Protein AF-0000000075709283 (afdb_homodimer)

Sequence (364 aa):
MAADKRIKASITASMYDMCRTMQKGINDSVTNEQKQKALHDLSLQRWKDAENKTPAYAPPGLPDKVTEDTDSVTAMFAGYYKTNRGFHVNSLNSNGSWTVTNAISFMNFDILTFIKDIAPRPILLIAGDHAHSKYFSDDIYKNASEPKELLIIEDANHVDLYDNLKKIPFEKITKFLNENLKMAADKRIKASITASMYDMCRTMQKGINDSVTNEQKQKALHDLSLQRWKDAENKTPAYAPPGLPDKVTEDTDSVTAMFAGYYKTNRGFHVNSLNSNGSWTVTNAISFMNFDILTFIKDIAPRPILLIAGDHAHSKYFSDDIYKNASEPKELLIIEDANHVDLYDNLKKIPFEKITKFLNENLK

Foldseek 3Di:
DLVDPVDQEAEDALDDLLLQCLQQNQVSPRDNVRSVVLLVVLVVQVVVCVVVVHFAFDPQPADLDDDPPDDPVNVVLCVQDCDPNNDDCPDCNHPRTDGSNVSVVSPVDDPCPCQQSCPPREYEYEYEPAESSVVVVVVSQVPYDDDYYYHYFYPDYSCCCVDVPVGPPVVVVVVVCVVGVD/DLVDPVDQEAEDALDDLLLQCLQQNQVSPADNVRSVVLLVVLVVQVVVCVVVVHFAFDPQPADLDDDPPDDPVNVVLCVQQCDPNNDDCPDCNHPRTDGSNVSVVSPVDDPCPCQQSCPPREYEYEYEPAESSVVVVVVSQVPYDDDYYYHYFYPDYSCCCVDVPVGPPVVVVVVVCVVRVD

Radius of gyration: 24.85 Å; Cα contacts (8 Å, |Δi|>4): 565; chains: 2; bounding box: 56×70×50 Å

InterPro domains:
  IPR029058 Alpha/Beta hydrolase fold [SSF53474] (5-182)
  IPR051411 Polyketide transferase af380-like [PTHR47751] (3-181)

Secondary structure (DSSP, 8-state):
--S-TT---EEEES---HHHHHHH-GGG-S-HHHHHHHHHHHHHHHHHHHHHTS--BPPPSS-SS--TTS-HHHHHHHHHHTSTTT--TT-HHHH---BTTHHHHHHT--TTTTGGGGTTS-EEEEEETT-TTHHHHHHHHHHSPSSEEEEEETT--STHHHH-TTTS-HHHHHHHHHHH--/--S-TT---EEEES---HHHHHHH-GGG-S-HHHHHHHHHHHHHHHHHHHHHTS--BPPPSS-SS--TTS-HHHHHHHHHHTSTTT--TT-HHHH---BTTHHHHHHT--TTTTGGGGTTS-EEEEEETT-TTHHHHHHHHHHSPSSEEEEEETT--STHHHH-TTTS-HHHHHHHHHHH--

Solvent-accessible surface area (backbone atoms only — not comparable to full-atom values): 20298 Å² total; per-residue (Å²): 105,55,55,42,55,81,59,52,59,48,76,42,70,52,51,76,56,60,28,53,36,63,46,21,32,75,90,59,69,46,48,71,68,55,39,52,52,49,34,40,53,39,37,55,46,51,54,54,18,59,76,66,74,44,80,54,65,38,71,5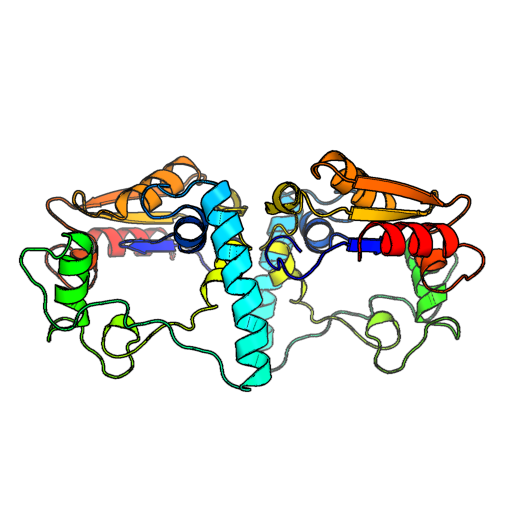9,84,47,63,94,67,82,56,93,84,46,53,70,68,60,40,51,49,30,60,32,24,65,30,91,76,52,49,39,81,85,33,44,68,42,59,35,48,56,48,60,57,58,53,53,65,34,52,66,48,67,88,63,76,53,44,48,54,36,35,78,37,38,39,38,37,34,31,20,71,62,17,90,49,33,62,48,50,51,50,47,62,72,63,36,39,65,46,66,47,78,47,73,36,78,94,21,38,49,67,41,63,73,70,41,74,88,64,43,60,59,67,60,54,49,51,52,47,62,70,50,68,113,106,54,57,43,54,81,61,51,61,46,77,42,71,52,51,76,55,60,28,53,34,64,46,20,31,76,92,58,68,44,49,70,69,54,38,53,52,49,34,41,54,40,38,54,47,51,53,53,20,59,76,66,74,45,80,53,64,38,71,59,83,46,64,95,66,81,53,92,82,49,52,70,67,60,39,52,50,29,60,32,24,65,30,92,77,53,50,39,82,85,33,46,70,41,60,34,48,54,48,60,57,56,52,52,65,34,52,66,48,65,87,64,77,50,46,50,54,36,34,78,36,38,38,40,35,34,30,19,68,63,15,88,49,33,62,48,50,52,50,47,62,71,62,36,40,66,46,67,47,79,46,73,37,80,92,21,38,49,66,41,63,73,72,40,74,88,64,42,62,59,66,59,52,50,51,52,48,62,71,50,68,113

pLDDT: mean 94.6, std 3.95, range [71.0, 98.88]

Organism: Trichomonas vaginalis (strain ATCC PRA-98 / G3) (NCBI:txid412133)

Structure (mmCIF, N/CA/C/O backbone):
data_AF-0000000075709283-model_v1
#
loop_
_entity.id
_entity.type
_entity.pdbx_description
1 polymer 'OpdE downstream ORF 2, putative'
#
loop_
_atom_site.group_PDB
_atom_site.id
_atom_site.type_symbol
_atom_site.label_atom_id
_atom_site.label_alt_id
_atom_site.label_comp_id
_atom_site.label_asym_id
_atom_site.label_entity_id
_atom_site.label_seq_id
_atom_site.pdbx_PDB_ins_code
_atom_site.Cartn_x
_atom_site.Cartn_y
_atom_site.Cartn_z
_atom_site.occupancy
_atom_site.B_iso_or_equiv
_atom_site.auth_seq_id
_atom_site.auth_comp_id
_atom_site.auth_asym_id
_atom_site.auth_atom_id
_atom_site.pdbx_PDB_model_num
ATOM 1 N N . MET A 1 1 ? -10.383 3.812 4.617 1 71 1 MET A N 1
ATOM 2 C CA . MET A 1 1 ? -11.781 4.172 4.391 1 71 1 MET A CA 1
ATOM 3 C C . MET A 1 1 ? -12.352 3.41 3.201 1 71 1 MET A C 1
ATOM 5 O O . MET A 1 1 ? -13.398 2.768 3.316 1 71 1 MET A O 1
ATOM 9 N N . ALA A 1 2 ? -11.578 3.24 2.248 1 79.31 2 ALA A N 1
ATOM 10 C CA . ALA A 1 2 ? -12.125 2.613 1.049 1 79.31 2 ALA A CA 1
ATOM 11 C C . ALA A 1 2 ? -12.406 1.132 1.284 1 79.31 2 ALA A C 1
ATOM 13 O O . ALA A 1 2 ? -13.445 0.616 0.861 1 79.31 2 ALA A O 1
ATOM 14 N N . ALA A 1 3 ? -11.586 0.589 2.121 1 83.81 3 ALA A N 1
ATOM 15 C CA . ALA A 1 3 ? -11.672 -0.861 2.266 1 83.81 3 ALA A CA 1
ATOM 16 C C . ALA A 1 3 ? -12.586 -1.245 3.426 1 83.81 3 ALA A C 1
ATOM 18 O O . ALA A 1 3 ? -13.164 -2.334 3.434 1 83.81 3 ALA A O 1
ATOM 19 N N . ASP A 1 4 ? -12.703 -0.358 4.402 1 90.31 4 ASP A N 1
ATOM 20 C CA . ASP A 1 4 ? -13.5 -0.682 5.578 1 90.31 4 ASP A CA 1
ATOM 21 C C . ASP A 1 4 ? -14.906 -0.099 5.461 1 90.31 4 ASP A C 1
ATOM 23 O O . ASP A 1 4 ? -15.125 1.081 5.746 1 90.31 4 ASP A O 1
ATOM 27 N N . LYS A 1 5 ? -15.828 -0.994 5.293 1 90.81 5 LYS A N 1
ATOM 28 C CA . LYS A 1 5 ? -17.188 -0.56 4.961 1 90.81 5 LYS A CA 1
ATOM 29 C C . LYS A 1 5 ? -18 -0.298 6.223 1 90.81 5 LYS A C 1
ATOM 31 O O . LYS A 1 5 ? -19.141 0.164 6.148 1 90.81 5 LYS A O 1
ATOM 36 N N . ARG A 1 6 ? -17.531 -0.453 7.383 1 92.19 6 ARG A N 1
ATOM 37 C CA . ARG A 1 6 ? -18.203 -0.126 8.641 1 92.19 6 ARG A CA 1
ATOM 38 C C . ARG A 1 6 ? -18.203 1.379 8.883 1 92.19 6 ARG A C 1
ATOM 40 O O . ARG A 1 6 ? -19.016 1.888 9.656 1 92.19 6 ARG A O 1
ATOM 47 N N . ILE A 1 7 ? -17.156 2.074 8.258 1 93.31 7 ILE A N 1
ATOM 48 C CA . ILE A 1 7 ? -17.094 3.527 8.359 1 93.31 7 ILE A CA 1
ATOM 49 C C . ILE A 1 7 ? -18.188 4.156 7.496 1 93.31 7 ILE A C 1
ATOM 51 O O . ILE A 1 7 ? -18.219 3.951 6.277 1 93.31 7 ILE A O 1
ATOM 55 N N . LYS A 1 8 ? -19 4.953 8.125 1 94.06 8 LYS A N 1
ATOM 56 C CA . LYS A 1 8 ? -20.156 5.484 7.43 1 94.06 8 LYS A CA 1
ATOM 57 C C . LYS A 1 8 ? -19.891 6.895 6.91 1 94.06 8 LYS A C 1
ATOM 59 O O . LYS A 1 8 ? -20.562 7.359 5.988 1 94.06 8 LYS A O 1
ATOM 64 N N . ALA A 1 9 ? -18.984 7.551 7.473 1 96.31 9 ALA A N 1
ATOM 65 C CA . ALA A 1 9 ? -18.594 8.914 7.133 1 96.31 9 ALA A CA 1
ATOM 66 C C . ALA A 1 9 ? -17.172 9.211 7.574 1 96.31 9 ALA A C 1
ATOM 68 O O . ALA A 1 9 ? -16.641 8.562 8.477 1 96.31 9 ALA A O 1
ATOM 69 N N . SER A 1 10 ? -16.547 10.156 6.836 1 96.06 10 SER A N 1
ATOM 70 C CA . SER A 1 10 ? -15.172 10.516 7.18 1 96.06 10 SER A CA 1
ATOM 71 C C . SER A 1 10 ? -14.992 12.031 7.227 1 96.06 10 SER A C 1
ATOM 73 O O . SER A 1 10 ? -15.5 12.75 6.363 1 96.06 10 SER A O 1
ATOM 75 N N . ILE A 1 11 ? -14.312 12.469 8.289 1 97.44 11 ILE A N 1
ATOM 76 C CA . ILE A 1 11 ? -13.93 13.867 8.43 1 97.44 11 ILE A CA 1
ATOM 77 C C . ILE A 1 11 ? -12.406 13.969 8.57 1 97.44 11 ILE A C 1
ATOM 79 O O . ILE A 1 11 ? -11.789 13.203 9.312 1 97.44 11 ILE A O 1
ATOM 83 N N . THR A 1 12 ? -11.844 14.844 7.805 1 96.69 12 THR A N 1
ATOM 84 C CA . THR A 1 12 ? -10.43 15.156 7.98 1 96.69 12 THR A CA 1
ATOM 85 C C . THR A 1 12 ? -10.234 16.656 8.227 1 96.69 12 THR A C 1
ATOM 87 O O . THR A 1 12 ? -10.867 17.484 7.566 1 96.69 12 THR A O 1
ATOM 90 N N . ALA A 1 13 ? -9.461 16.953 9.203 1 97.12 13 ALA A N 1
ATOM 91 C CA . ALA A 1 13 ? -9.008 18.328 9.461 1 97.12 13 ALA A CA 1
ATOM 92 C C . ALA A 1 13 ? -7.492 18.438 9.32 1 97.12 13 ALA A C 1
ATOM 94 O O . ALA A 1 13 ? -6.746 17.672 9.945 1 97.12 13 ALA A O 1
ATOM 95 N N . SER A 1 14 ? -7.008 19.406 8.461 1 96.5 14 SER A N 1
ATOM 96 C CA . SER A 1 14 ? -5.586 19.656 8.25 1 96.5 14 SER A CA 1
ATOM 97 C C . SER A 1 14 ? -4.871 18.375 7.805 1 96.5 14 SER A C 1
ATOM 99 O O . SER A 1 14 ? -3.854 18 8.383 1 96.5 14 SER A O 1
ATOM 101 N N . MET A 1 15 ? -5.242 17.844 6.719 1 95.12 15 MET A N 1
ATOM 102 C CA . MET A 1 15 ? -4.734 16.547 6.289 1 95.12 15 MET A CA 1
ATOM 103 C C . MET A 1 15 ? -3.375 16.688 5.613 1 95.12 15 MET A C 1
ATOM 105 O O . MET A 1 15 ? -3.098 17.703 4.98 1 95.12 15 MET A O 1
ATOM 109 N N . TYR A 1 16 ? -2.549 15.711 5.816 1 94.62 16 TYR A N 1
ATOM 110 C CA . TYR A 1 16 ? -1.321 15.484 5.062 1 94.62 16 TYR A CA 1
ATOM 111 C C . TYR A 1 16 ? -1.388 14.172 4.293 1 94.62 16 TYR A C 1
ATOM 113 O O . TYR A 1 16 ? -1.813 13.148 4.836 1 94.62 16 TYR A O 1
ATOM 121 N N . ASP A 1 17 ? -1.108 14.234 3.053 1 95.31 17 ASP A N 1
ATOM 122 C CA . ASP A 1 17 ? -0.729 13.023 2.334 1 95.31 17 ASP A CA 1
ATOM 123 C C . ASP A 1 17 ? 0.763 12.742 2.488 1 95.31 17 ASP A C 1
ATOM 125 O O . ASP A 1 17 ? 1.579 13.227 1.703 1 95.31 17 ASP A O 1
ATOM 129 N N . MET A 1 18 ? 1.059 11.938 3.432 1 94.5 18 MET A N 1
ATOM 130 C CA . MET A 1 18 ? 2.455 11.703 3.787 1 94.5 18 MET A CA 1
ATOM 131 C C . MET A 1 18 ? 3.18 10.945 2.678 1 94.5 18 MET A C 1
ATOM 133 O O . MET A 1 18 ? 4.375 11.156 2.461 1 94.5 18 MET A O 1
ATOM 137 N N . CYS A 1 19 ? 2.467 10.055 2.018 1 94.12 19 CYS A N 1
ATOM 138 C CA . CYS A 1 19 ? 3.092 9.367 0.89 1 94.12 19 CYS A CA 1
ATOM 139 C C . CYS A 1 19 ? 3.533 10.367 -0.174 1 94.12 19 CYS A C 1
ATOM 141 O O . CYS A 1 19 ? 4.684 10.344 -0.614 1 94.12 19 CYS A O 1
ATOM 143 N N . ARG A 1 20 ? 2.674 11.266 -0.536 1 94.75 20 ARG A N 1
ATOM 144 C CA . ARG A 1 20 ? 2.994 12.281 -1.532 1 94.75 20 ARG A CA 1
ATOM 145 C C . ARG A 1 20 ? 4.129 13.188 -1.051 1 94.75 20 ARG A C 1
ATOM 147 O O . ARG A 1 20 ? 5.066 13.461 -1.799 1 94.75 20 ARG A O 1
ATOM 154 N N . THR A 1 21 ? 4.016 13.594 0.18 1 94.94 21 THR A N 1
ATOM 155 C CA . THR A 1 21 ? 5.035 14.484 0.727 1 94.94 21 THR A CA 1
ATOM 156 C C . THR A 1 21 ? 6.41 13.82 0.696 1 94.94 21 THR A C 1
ATOM 158 O O . THR A 1 21 ? 7.402 14.453 0.331 1 94.94 21 THR A O 1
ATOM 161 N N . MET A 1 22 ? 6.453 12.617 1.064 1 94.25 22 MET A N 1
ATOM 162 C CA . MET A 1 22 ? 7.734 11.914 1.116 1 94.25 22 MET A CA 1
ATOM 163 C C . MET A 1 22 ? 8.25 11.625 -0.289 1 94.25 22 MET A C 1
ATOM 165 O O . MET A 1 22 ? 9.461 11.617 -0.518 1 94.25 22 MET A O 1
ATOM 169 N N . GLN A 1 23 ? 7.379 11.422 -1.188 1 93.12 23 GLN A N 1
ATOM 170 C CA . GLN A 1 23 ? 7.762 11.094 -2.557 1 93.12 23 GLN A CA 1
ATOM 171 C C . GLN A 1 23 ? 8.172 12.344 -3.33 1 93.12 23 GLN A C 1
ATOM 173 O O . GLN A 1 23 ? 9.141 12.312 -4.094 1 93.12 23 GLN A O 1
ATOM 178 N N . LYS A 1 24 ? 7.402 13.477 -3.1 1 94.88 24 LYS A N 1
ATOM 179 C CA . LYS A 1 24 ? 7.512 14.602 -4.023 1 94.88 24 LYS A CA 1
ATOM 180 C C . LYS A 1 24 ? 7.879 15.883 -3.287 1 94.88 24 LYS A C 1
ATOM 182 O O . LYS A 1 24 ? 8.055 16.938 -3.908 1 94.88 24 LYS A O 1
ATOM 187 N N . GLY A 1 25 ? 7.941 15.805 -1.991 1 93.75 25 GLY A N 1
ATOM 188 C CA . GLY A 1 25 ? 8.172 17.016 -1.218 1 93.75 25 GLY A CA 1
ATOM 189 C C . GLY A 1 25 ? 6.945 17.891 -1.108 1 93.75 25 GLY A C 1
ATOM 190 O O . GLY A 1 25 ? 5.953 17.672 -1.809 1 93.75 25 GLY A O 1
ATOM 191 N N . ILE A 1 26 ? 7.051 18.859 -0.199 1 93.31 26 ILE A N 1
ATOM 192 C CA . ILE A 1 26 ? 5.98 19.844 -0.046 1 93.31 26 ILE A CA 1
ATOM 193 C C . ILE A 1 26 ? 5.789 20.609 -1.354 1 93.31 26 ILE A C 1
ATOM 195 O O . ILE A 1 26 ? 6.766 21 -2.004 1 93.31 26 ILE A O 1
ATOM 199 N N . ASN A 1 27 ? 4.539 20.719 -1.808 1 94.31 27 ASN A N 1
ATOM 200 C CA . ASN A 1 27 ? 4.16 21.359 -3.061 1 94.31 27 ASN A CA 1
ATOM 201 C C . ASN A 1 27 ? 4.852 20.719 -4.258 1 94.31 27 ASN A C 1
ATOM 203 O O . ASN A 1 27 ? 5.191 21.391 -5.227 1 94.31 27 ASN A O 1
ATOM 207 N N . ASP A 1 28 ? 5.238 19.484 -4.086 1 95.69 28 ASP A N 1
ATOM 208 C CA . ASP A 1 28 ? 5.812 18.688 -5.156 1 95.69 28 ASP A CA 1
ATOM 209 C C . ASP A 1 28 ? 7.117 19.297 -5.664 1 95.69 28 ASP A C 1
ATOM 211 O O . ASP A 1 28 ? 7.324 19.406 -6.875 1 95.69 28 ASP A O 1
ATOM 215 N N . SER A 1 29 ? 7.895 19.719 -4.738 1 95.38 29 SER A N 1
ATOM 216 C CA . SER A 1 29 ? 9.102 20.484 -5.023 1 95.38 29 SER A CA 1
ATOM 217 C C . SER A 1 29 ? 10.266 19.562 -5.387 1 95.38 29 SER A C 1
ATOM 219 O O . SER A 1 29 ? 11.32 20.031 -5.824 1 95.38 29 SER A O 1
ATOM 221 N N . VAL A 1 30 ? 10.188 18.266 -5.234 1 95.19 30 VAL A N 1
ATOM 222 C CA . VAL A 1 30 ? 11.266 17.312 -5.426 1 95.19 30 VAL A CA 1
ATOM 223 C C . VAL A 1 30 ? 11.109 16.625 -6.785 1 95.19 30 VAL A C 1
ATOM 225 O O . VAL A 1 30 ? 10.023 16.172 -7.133 1 95.19 30 VAL A O 1
ATOM 228 N N . THR A 1 31 ? 12.18 16.594 -7.562 1 94.44 31 THR A N 1
ATOM 229 C CA . THR A 1 31 ? 12.156 15.922 -8.859 1 94.44 31 THR A CA 1
ATOM 230 C C . THR A 1 31 ? 12.273 14.414 -8.688 1 94.44 31 THR A C 1
ATOM 232 O O . THR A 1 31 ? 12.633 13.93 -7.609 1 94.44 31 THR A O 1
ATOM 235 N N . ASN A 1 32 ? 11.906 13.727 -9.758 1 90.88 32 ASN A N 1
ATOM 236 C CA . ASN A 1 32 ? 12.039 12.281 -9.703 1 90.88 32 ASN A CA 1
ATOM 237 C C . ASN A 1 32 ? 13.5 11.859 -9.508 1 90.88 32 ASN A C 1
ATOM 239 O O . ASN A 1 32 ? 13.781 10.875 -8.82 1 90.88 32 ASN A O 1
ATOM 243 N N . GLU A 1 33 ? 14.406 12.602 -10.125 1 93.12 33 GLU A N 1
ATOM 244 C CA . GLU A 1 33 ? 15.828 12.312 -9.953 1 93.12 33 GLU A CA 1
ATOM 245 C C . GLU A 1 33 ? 16.234 12.445 -8.484 1 93.12 33 GLU A C 1
ATOM 247 O O . GLU A 1 33 ? 16.953 11.594 -7.957 1 93.12 33 GLU A O 1
ATOM 252 N N . GLN A 1 34 ? 15.789 13.469 -7.867 1 95.62 34 GLN A N 1
ATOM 253 C CA . GLN A 1 34 ? 16.078 13.68 -6.453 1 95.62 34 GLN A CA 1
ATOM 254 C C . GLN A 1 34 ? 15.461 12.578 -5.594 1 95.62 34 GLN A C 1
ATOM 256 O O . GLN A 1 34 ? 16.078 12.109 -4.641 1 95.62 34 GLN A O 1
ATOM 261 N N . LYS A 1 35 ? 14.258 12.164 -5.914 1 94.31 35 LYS A N 1
ATOM 262 C CA . LYS A 1 35 ? 13.586 11.07 -5.219 1 94.31 35 LYS A CA 1
ATOM 263 C C . LYS A 1 35 ? 14.398 9.781 -5.316 1 94.31 35 LYS A C 1
ATOM 265 O O . LYS A 1 35 ? 14.602 9.094 -4.312 1 94.31 35 LYS A O 1
ATOM 270 N N . GLN A 1 36 ? 14.875 9.477 -6.477 1 92.06 36 GLN A N 1
ATOM 271 C CA . GLN A 1 36 ? 15.641 8.25 -6.688 1 92.06 36 GLN A CA 1
ATOM 272 C C . GLN A 1 36 ? 16.953 8.289 -5.91 1 92.06 36 GLN A C 1
ATOM 274 O O . GLN A 1 36 ? 17.375 7.273 -5.344 1 92.06 36 GLN A O 1
ATOM 279 N N . LYS A 1 37 ? 17.578 9.445 -5.898 1 94.25 37 LYS A N 1
ATOM 280 C CA . LYS A 1 37 ? 18.797 9.594 -5.121 1 94.25 37 LYS A CA 1
ATOM 281 C C . LYS A 1 37 ? 18.531 9.391 -3.633 1 94.25 37 LYS A C 1
ATOM 283 O O . LYS A 1 37 ? 19.312 8.734 -2.943 1 94.25 37 LYS A O 1
ATOM 288 N N . ALA A 1 38 ? 17.484 9.961 -3.168 1 95.06 38 ALA A N 1
ATOM 289 C CA . ALA A 1 38 ? 17.109 9.789 -1.766 1 95.06 38 ALA A CA 1
ATOM 290 C C . ALA A 1 38 ? 16.875 8.32 -1.434 1 95.06 38 ALA A C 1
ATOM 292 O O . ALA A 1 38 ? 17.344 7.824 -0.41 1 95.06 38 ALA A O 1
ATOM 293 N N . LEU A 1 39 ? 16.125 7.625 -2.295 1 94.88 39 LEU A N 1
ATOM 294 C CA . LEU A 1 39 ? 15.852 6.207 -2.086 1 94.88 39 LEU A CA 1
ATOM 295 C C . LEU A 1 39 ? 17.141 5.398 -2.055 1 94.88 39 LEU A C 1
ATOM 297 O O . LEU A 1 39 ? 17.266 4.449 -1.277 1 94.88 39 LEU A O 1
ATOM 301 N N . HIS A 1 40 ? 18.078 5.797 -2.891 1 94.81 40 HIS A N 1
ATOM 302 C CA . HIS A 1 40 ? 19.375 5.133 -2.889 1 94.81 40 HIS A CA 1
ATOM 303 C C . HIS A 1 40 ? 20.062 5.285 -1.54 1 94.81 40 HIS A C 1
ATOM 305 O O . HIS A 1 40 ? 20.516 4.301 -0.951 1 94.81 40 HIS A O 1
ATOM 311 N N . ASP A 1 41 ? 20.109 6.461 -1.047 1 96.12 41 ASP A N 1
ATOM 312 C CA . ASP A 1 41 ? 20.766 6.734 0.233 1 96.12 41 ASP A CA 1
ATOM 313 C C . ASP A 1 41 ? 20.047 6.012 1.374 1 96.12 41 ASP A C 1
ATOM 315 O O . ASP A 1 41 ? 20.688 5.441 2.256 1 96.12 41 ASP A O 1
ATOM 319 N N . LEU A 1 42 ? 18.781 6.043 1.359 1 96.06 42 LEU A N 1
ATOM 320 C CA . LEU A 1 42 ? 17.984 5.375 2.391 1 96.06 42 LEU A CA 1
ATOM 321 C C . LEU A 1 42 ? 18.203 3.867 2.352 1 96.06 42 LEU A C 1
ATOM 323 O O . LEU A 1 42 ? 18.266 3.217 3.398 1 96.06 42 LEU A O 1
ATOM 327 N N . SER A 1 43 ? 18.297 3.354 1.154 1 95.44 43 SER A N 1
ATOM 328 C CA . SER A 1 43 ? 18.547 1.923 1.001 1 95.44 43 SER A CA 1
ATOM 329 C C . SER A 1 43 ? 19.875 1.519 1.618 1 95.44 43 SER A C 1
ATOM 331 O O . SER A 1 43 ? 19.969 0.49 2.293 1 95.44 43 SER A O 1
ATOM 333 N N . LEU A 1 44 ? 20.875 2.369 1.439 1 95.88 44 LEU A N 1
ATOM 334 C CA . LEU A 1 44 ? 22.188 2.09 2.016 1 95.88 44 LEU A CA 1
ATOM 335 C C . LEU A 1 44 ? 22.156 2.193 3.537 1 95.88 44 LEU A C 1
ATOM 337 O O . LEU A 1 44 ? 22.844 1.448 4.234 1 95.88 44 LEU A O 1
ATOM 341 N N . GLN A 1 45 ? 21.312 3.074 4.016 1 96.81 45 GLN A N 1
ATOM 342 C CA . GLN A 1 45 ? 21.156 3.223 5.461 1 96.81 45 GLN A CA 1
ATOM 343 C C . GLN A 1 45 ? 20.609 1.939 6.09 1 96.81 45 GLN A C 1
ATOM 345 O O . GLN A 1 45 ? 20.969 1.604 7.223 1 96.81 45 GLN A O 1
ATOM 350 N N . ARG A 1 46 ? 19.828 1.185 5.422 1 95.31 46 ARG A N 1
ATOM 351 C CA . ARG A 1 46 ? 19.281 -0.067 5.941 1 95.31 46 ARG A CA 1
ATOM 352 C C . ARG A 1 46 ? 20.406 -1.063 6.242 1 95.31 46 ARG A C 1
ATOM 354 O O . ARG A 1 46 ? 20.312 -1.832 7.203 1 95.31 46 ARG A O 1
ATOM 361 N N . TRP A 1 47 ? 21.453 -1.092 5.453 1 95.25 47 TRP A N 1
ATOM 362 C CA . TRP A 1 47 ? 22.594 -1.958 5.723 1 95.25 47 TRP A CA 1
ATOM 363 C C . TRP A 1 47 ? 23.297 -1.556 7.016 1 95.25 47 TRP A C 1
ATOM 365 O O . TRP A 1 47 ? 23.641 -2.41 7.836 1 95.25 47 TRP A O 1
ATOM 375 N N . LYS A 1 48 ? 23.469 -0.263 7.086 1 96.81 48 LYS A N 1
ATOM 376 C CA . LYS A 1 48 ? 24.094 0.25 8.297 1 96.81 48 LYS A CA 1
ATOM 377 C C . LYS A 1 48 ? 23.281 -0.091 9.539 1 96.81 48 LYS A C 1
ATOM 379 O O . LYS A 1 48 ? 23.844 -0.498 10.562 1 96.81 48 LYS A O 1
ATOM 384 N N . ASP A 1 49 ? 21.984 0.066 9.438 1 97.06 49 ASP A N 1
ATOM 385 C CA . ASP A 1 49 ? 21.109 -0.25 10.555 1 97.06 49 ASP A CA 1
ATOM 386 C C . ASP A 1 49 ? 21.188 -1.731 10.914 1 97.06 49 ASP A C 1
ATOM 388 O O . ASP A 1 49 ? 21.219 -2.088 12.094 1 97.06 49 ASP A O 1
ATOM 392 N N . ALA A 1 50 ? 21.156 -2.58 9.883 1 95.88 50 ALA A N 1
ATOM 393 C CA . ALA A 1 50 ? 21.25 -4.02 10.109 1 95.88 50 ALA A CA 1
ATOM 394 C C . ALA A 1 50 ? 22.547 -4.391 10.805 1 95.88 50 ALA A C 1
ATOM 396 O O . ALA A 1 50 ? 22.562 -5.184 11.75 1 95.88 50 ALA A O 1
ATOM 397 N N . GLU A 1 51 ? 23.625 -3.809 10.367 1 97.44 51 GLU A N 1
ATOM 398 C CA . GLU A 1 51 ? 24.938 -4.051 10.961 1 97.44 51 GLU A CA 1
ATOM 399 C C . GLU A 1 51 ? 24.984 -3.598 12.422 1 97.44 51 GLU A C 1
ATOM 401 O O . GLU A 1 51 ? 25.547 -4.285 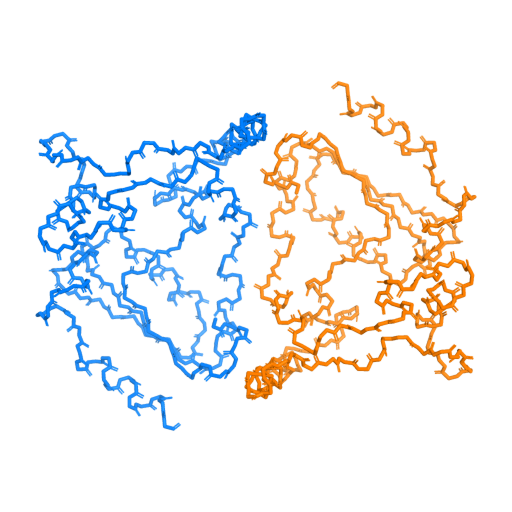13.273 1 97.44 51 GLU A O 1
ATOM 406 N N . ASN A 1 52 ? 24.312 -2.521 12.703 1 97.62 52 ASN A N 1
ATOM 407 C CA . ASN A 1 52 ? 24.297 -1.938 14.039 1 97.62 52 ASN A CA 1
ATOM 408 C C . ASN A 1 52 ? 23.219 -2.574 14.914 1 97.62 52 ASN A C 1
ATOM 410 O O . ASN A 1 52 ? 23.156 -2.303 16.109 1 97.62 52 ASN A O 1
ATOM 414 N N . LYS A 1 53 ? 22.312 -3.375 14.281 1 97.12 53 LYS A N 1
ATOM 415 C CA . LYS A 1 53 ? 21.203 -4.062 14.938 1 97.12 53 LYS A CA 1
ATOM 416 C C . LYS A 1 53 ? 20.234 -3.07 15.578 1 97.12 53 LYS A C 1
ATOM 418 O O . LYS A 1 53 ? 19.547 -3.4 16.547 1 97.12 53 LYS A O 1
ATOM 423 N N . THR A 1 54 ? 20.344 -1.812 15.188 1 96.81 54 THR A N 1
ATOM 424 C CA . THR A 1 54 ? 19.453 -0.758 15.648 1 96.81 54 THR A CA 1
ATOM 425 C C . THR A 1 54 ? 19.203 0.265 14.539 1 96.81 54 THR A C 1
ATOM 427 O O . THR A 1 54 ? 20.125 0.595 13.781 1 96.81 54 THR A O 1
ATOM 430 N N . PRO A 1 55 ? 18 0.718 14.391 1 96.25 55 PRO A N 1
ATOM 431 C CA . PRO A 1 55 ? 17.766 1.761 13.391 1 96.25 55 PRO A CA 1
ATOM 432 C C . PRO A 1 55 ? 18.375 3.104 13.781 1 96.25 55 PRO A C 1
ATOM 434 O O . PRO A 1 55 ? 18.391 3.461 14.961 1 96.25 55 PRO A O 1
ATOM 437 N N . ALA A 1 56 ? 18.922 3.826 12.789 1 96.5 56 ALA A N 1
ATOM 438 C CA . ALA A 1 56 ? 19.375 5.199 13 1 96.5 56 ALA A CA 1
ATOM 439 C C . ALA A 1 56 ? 18.188 6.156 13.078 1 96.5 56 ALA A C 1
ATOM 441 O O . ALA A 1 56 ? 17.172 5.961 12.398 1 96.5 56 ALA A O 1
ATOM 442 N N . TYR A 1 57 ? 18.375 7.164 13.891 1 95 57 TYR A N 1
ATOM 443 C CA . TYR A 1 57 ? 17.344 8.195 14 1 95 57 TYR A CA 1
ATOM 444 C C . TYR A 1 57 ? 17.766 9.469 13.281 1 95 57 TYR A C 1
ATOM 446 O O . TYR A 1 57 ? 18.938 9.852 13.328 1 95 57 TYR A O 1
ATOM 454 N N . ALA A 1 58 ? 16.828 10.016 12.609 1 92.31 58 ALA A N 1
ATOM 455 C CA . ALA A 1 58 ? 17.062 11.328 12 1 92.31 58 ALA A CA 1
ATOM 456 C C . ALA A 1 58 ? 17.203 12.406 13.062 1 92.31 58 ALA A C 1
ATOM 458 O O . ALA A 1 58 ? 16.828 12.203 14.219 1 92.31 58 ALA A O 1
ATOM 459 N N . PRO A 1 59 ? 17.844 13.562 12.648 1 88.69 59 PRO A N 1
ATOM 460 C CA . PRO A 1 59 ? 17.797 14.688 13.586 1 88.69 59 PRO A CA 1
ATOM 461 C C . PRO A 1 59 ? 16.359 15.094 13.938 1 88.69 59 PRO A C 1
ATOM 463 O O . PRO A 1 59 ? 15.422 14.75 13.227 1 88.69 59 PRO A O 1
ATOM 466 N N . PRO A 1 60 ? 16.25 15.711 15.125 1 87.44 60 PRO A N 1
ATOM 467 C CA . PRO A 1 60 ? 14.914 16.203 15.453 1 87.44 60 PRO A CA 1
ATOM 468 C C . PRO A 1 60 ? 14.281 17 14.312 1 87.44 60 PRO A C 1
ATOM 470 O O . PRO A 1 60 ? 14.961 17.781 13.648 1 87.44 60 PRO A O 1
ATOM 473 N N . GLY A 1 61 ? 13.031 16.719 14.055 1 84.06 61 GLY A N 1
ATOM 474 C CA . GLY A 1 61 ? 12.328 17.359 12.945 1 84.06 61 GLY A CA 1
ATOM 475 C C . GLY A 1 61 ? 12.117 18.844 13.148 1 84.06 61 GLY A C 1
ATOM 476 O O . GLY A 1 61 ? 11.984 19.594 12.172 1 84.06 61 GLY A O 1
ATOM 477 N N . LEU A 1 62 ? 12.031 19.203 14.43 1 92.88 62 LEU A N 1
ATOM 478 C CA . LEU A 1 62 ? 11.789 20.609 14.727 1 92.88 62 LEU A CA 1
ATOM 479 C C . LEU A 1 62 ? 12.891 21.172 15.625 1 92.88 62 LEU A C 1
ATOM 481 O O . LEU A 1 62 ? 13.414 20.469 16.484 1 92.88 62 LEU A O 1
ATOM 485 N N . PRO A 1 63 ? 13.203 22.406 15.406 1 91.5 63 PRO A N 1
ATOM 486 C CA . PRO A 1 63 ? 14.211 23.047 16.25 1 91.5 63 PRO A CA 1
ATOM 487 C C . PRO A 1 63 ? 13.695 23.359 17.656 1 91.5 63 PRO A C 1
ATOM 489 O O . PRO A 1 63 ? 12.492 23.562 17.844 1 91.5 63 PRO A O 1
ATOM 492 N N . ASP A 1 64 ? 14.562 23.344 18.641 1 86.56 64 ASP A N 1
ATOM 493 C CA . ASP A 1 64 ? 14.18 23.688 20.016 1 86.56 64 ASP A CA 1
ATOM 494 C C . ASP A 1 64 ? 13.805 25.172 20.125 1 86.56 64 ASP A C 1
ATOM 496 O O . ASP A 1 64 ? 12.945 25.531 20.922 1 86.56 64 ASP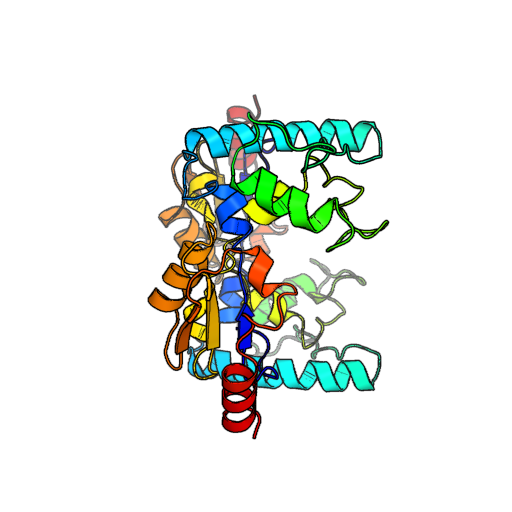 A O 1
ATOM 500 N N . LYS A 1 65 ? 14.539 25.953 19.297 1 87.94 65 LYS A N 1
ATOM 501 C CA . LYS A 1 65 ? 14.266 27.375 19.312 1 87.94 65 LYS A CA 1
ATOM 502 C C . LYS A 1 65 ? 14.008 27.891 17.891 1 87.94 65 LYS A C 1
ATOM 504 O O . LYS A 1 65 ? 14.703 27.516 16.953 1 87.94 65 LYS A O 1
ATOM 509 N N . VAL A 1 66 ? 12.891 28.672 17.797 1 93.31 66 VAL A N 1
ATOM 510 C CA . VAL A 1 66 ? 12.578 29.344 16.531 1 93.31 66 VAL A CA 1
ATOM 511 C C . VAL A 1 66 ? 13.375 30.641 16.422 1 93.31 66 VAL A C 1
ATOM 513 O O . VAL A 1 66 ? 13.453 31.406 17.391 1 93.31 66 VAL A O 1
ATOM 516 N N . THR A 1 67 ? 14.047 30.859 15.281 1 93.94 67 THR A N 1
ATOM 517 C CA . THR A 1 67 ? 14.805 32.094 15.016 1 93.94 67 THR A CA 1
ATOM 518 C C . THR A 1 67 ? 14.227 32.844 13.82 1 93.94 67 THR A C 1
ATOM 520 O O . THR A 1 67 ? 13.25 32.375 13.219 1 93.94 67 THR A O 1
ATOM 523 N N . GLU A 1 68 ? 14.781 33.969 13.523 1 93.81 68 GLU A N 1
ATOM 524 C CA . GLU A 1 68 ? 14.336 34.781 12.383 1 93.81 68 GLU A CA 1
ATOM 525 C C . GLU A 1 68 ? 14.562 34.062 11.07 1 93.81 68 GLU A C 1
ATOM 527 O O . GLU A 1 68 ? 13.867 34.312 10.078 1 93.81 68 GLU A O 1
ATOM 532 N N . ASP A 1 69 ? 15.469 33.125 11.016 1 93.56 69 ASP A N 1
ATOM 533 C CA . ASP A 1 69 ? 15.828 32.375 9.805 1 93.56 69 ASP A CA 1
ATOM 534 C C . ASP A 1 69 ? 14.977 31.125 9.641 1 93.56 69 ASP A C 1
ATOM 536 O O . ASP A 1 69 ? 15.039 30.469 8.609 1 93.56 69 ASP A O 1
ATOM 540 N N . THR A 1 70 ? 14.211 30.875 10.68 1 94.69 70 THR A N 1
ATOM 541 C CA . THR A 1 70 ? 13.359 29.703 10.594 1 94.69 70 THR A CA 1
ATOM 542 C C . THR A 1 70 ? 12.195 29.938 9.633 1 94.69 70 THR A C 1
ATOM 544 O O . THR A 1 70 ? 11.516 30.953 9.719 1 94.69 70 THR A O 1
ATOM 547 N N . ASP A 1 71 ? 12.062 28.969 8.672 1 93.75 71 ASP A N 1
ATOM 548 C CA . ASP A 1 71 ? 10.961 29.141 7.73 1 93.75 71 ASP A CA 1
ATOM 549 C C . ASP A 1 71 ? 9.617 29.094 8.453 1 93.75 71 ASP A C 1
ATOM 551 O O . ASP A 1 71 ? 9.5 28.516 9.531 1 93.75 71 ASP A O 1
ATOM 555 N N . SER A 1 72 ? 8.602 29.672 7.848 1 94.25 72 SER A N 1
ATOM 556 C CA . SER A 1 72 ? 7.312 29.922 8.492 1 94.25 72 SER A CA 1
ATOM 557 C C . SER A 1 72 ? 6.621 28.609 8.867 1 94.25 72 SER A C 1
ATOM 559 O O . SER A 1 72 ? 5.965 28.531 9.914 1 94.25 72 SER A O 1
ATOM 561 N N . VAL A 1 73 ? 6.75 27.562 8.086 1 94.44 73 VAL A N 1
ATOM 562 C CA . VAL A 1 73 ? 6.09 26.297 8.359 1 94.44 73 VAL A CA 1
ATOM 563 C C . VAL A 1 73 ? 6.734 25.625 9.57 1 94.44 73 VAL A C 1
ATOM 565 O O . VAL A 1 73 ? 6.039 25.188 10.492 1 94.44 73 VAL A O 1
ATOM 568 N N . THR A 1 74 ? 8.031 25.594 9.547 1 95.25 74 THR A N 1
ATOM 569 C CA . THR A 1 74 ? 8.766 25.047 10.68 1 95.25 74 THR A CA 1
ATOM 570 C C . THR A 1 74 ? 8.453 25.812 11.961 1 95.25 74 THR A C 1
ATOM 572 O O . THR A 1 74 ? 8.227 25.219 13.008 1 95.25 74 THR A O 1
ATOM 575 N N . ALA A 1 75 ? 8.422 27.125 11.812 1 96.44 75 ALA A N 1
ATOM 576 C CA . ALA A 1 75 ? 8.117 27.969 12.961 1 96.44 75 ALA A CA 1
ATOM 577 C C . ALA A 1 75 ? 6.723 27.672 13.508 1 96.44 75 ALA A C 1
ATOM 579 O O . ALA A 1 75 ? 6.523 27.625 14.719 1 96.44 75 ALA A O 1
ATOM 580 N N . MET A 1 76 ? 5.836 27.484 12.641 1 96.06 76 MET A N 1
ATOM 581 C CA . MET A 1 76 ? 4.465 27.188 13.039 1 96.06 76 MET A CA 1
ATOM 582 C C . MET A 1 76 ? 4.402 25.875 13.812 1 96.06 76 MET A C 1
ATOM 584 O O . MET A 1 76 ? 3.83 25.812 14.898 1 96.06 76 MET A O 1
ATOM 588 N N . PHE A 1 77 ? 5.023 24.828 13.266 1 96.69 77 PHE A N 1
ATOM 589 C CA . PHE A 1 77 ? 5.004 23.531 13.922 1 96.69 77 PHE A CA 1
ATOM 590 C C . PHE A 1 77 ? 5.73 23.578 15.258 1 96.69 77 PHE A C 1
ATOM 592 O O . PHE A 1 77 ? 5.27 23 16.25 1 96.69 77 PHE A O 1
ATOM 599 N N . ALA A 1 78 ? 6.871 24.25 15.258 1 96.25 78 ALA A N 1
ATOM 600 C CA . ALA A 1 78 ? 7.598 24.391 16.516 1 96.25 78 ALA A CA 1
ATOM 601 C C . ALA A 1 78 ? 6.75 25.125 17.562 1 96.25 78 ALA A C 1
ATOM 603 O O . ALA A 1 78 ? 6.781 24.781 18.734 1 96.25 78 ALA A O 1
ATOM 604 N N . GLY A 1 79 ? 6.051 26.141 17.078 1 94.94 79 GLY A N 1
ATOM 605 C CA . GLY A 1 79 ? 5.172 26.891 17.953 1 94.94 79 GLY A CA 1
ATOM 606 C C . GLY A 1 79 ? 4.082 26.047 18.578 1 94.94 79 GLY A C 1
ATOM 607 O O . GLY A 1 79 ? 3.543 26.391 19.625 1 94.94 79 GLY A O 1
ATOM 608 N N . TYR A 1 80 ? 3.801 24.969 17.984 1 96.31 80 TYR A N 1
ATOM 609 C CA . TYR A 1 80 ? 2.795 24.062 18.531 1 96.31 80 TYR A CA 1
ATOM 610 C C . TYR A 1 80 ? 3.449 22.938 19.328 1 96.31 80 TYR A C 1
ATOM 612 O O . TYR A 1 80 ? 3.164 22.75 20.5 1 96.31 80 TYR A O 1
ATOM 620 N N . TYR A 1 81 ? 4.371 22.203 18.766 1 96.56 81 TYR A N 1
ATOM 621 C CA . TYR A 1 81 ? 4.848 20.938 19.297 1 96.56 81 TYR A CA 1
ATOM 622 C C . TYR A 1 81 ? 5.91 21.156 20.359 1 96.56 81 TYR A C 1
ATOM 624 O O . TYR A 1 81 ? 6.195 20.266 21.172 1 96.56 81 TYR A O 1
ATOM 632 N N . LYS A 1 82 ? 6.551 22.344 20.344 1 95.31 82 LYS A N 1
ATOM 633 C CA . LYS A 1 82 ? 7.672 22.562 21.25 1 95.31 82 LYS A CA 1
ATOM 634 C C . LYS A 1 82 ? 7.281 23.516 22.375 1 95.31 82 LYS A C 1
ATOM 636 O O . LYS A 1 82 ? 8.141 23.969 23.141 1 95.31 82 LYS A O 1
ATOM 641 N N . THR A 1 83 ? 6.035 23.875 22.438 1 94.62 83 THR A N 1
ATOM 642 C CA . THR A 1 83 ? 5.527 24.75 23.5 1 94.62 83 THR A CA 1
ATOM 643 C C . THR A 1 83 ? 4.426 24.047 24.281 1 94.62 83 THR A C 1
ATOM 645 O O . THR A 1 83 ? 4.066 22.906 24 1 94.62 83 THR A O 1
ATOM 648 N N . ASN A 1 84 ? 3.939 24.828 25.25 1 94.25 84 ASN A N 1
ATOM 649 C CA . ASN A 1 84 ? 2.906 24.266 26.109 1 94.25 84 ASN A CA 1
ATOM 650 C C . ASN A 1 84 ? 1.613 24 25.344 1 94.25 84 ASN A C 1
ATOM 652 O O . ASN A 1 84 ? 0.719 23.328 25.859 1 94.25 84 ASN A O 1
ATOM 656 N N . ARG A 1 85 ? 1.648 24.469 24.141 1 94.12 85 ARG A N 1
ATOM 657 C CA . ARG A 1 85 ? 0.438 24.281 23.344 1 94.12 85 ARG A CA 1
ATOM 658 C C . ARG A 1 85 ? 0.213 22.812 23.016 1 94.12 85 ARG A C 1
ATOM 660 O O . ARG A 1 85 ? -0.891 22.297 23.188 1 94.12 85 ARG A O 1
ATOM 667 N N . GLY A 1 86 ? 1.295 22.078 22.609 1 94.81 86 GLY A N 1
ATOM 668 C CA . GLY A 1 86 ? 1.101 20.703 22.156 1 94.81 86 GLY A CA 1
ATOM 669 C C . GLY A 1 86 ? 2.236 19.781 22.547 1 94.81 86 GLY A C 1
ATOM 670 O O . GLY A 1 86 ? 2.246 18.609 22.172 1 94.81 86 GLY A O 1
ATOM 671 N N . PHE A 1 87 ? 3.08 20.266 23.422 1 95 87 PHE A N 1
ATOM 672 C CA . PHE A 1 87 ? 4.234 19.453 23.797 1 95 87 PHE A CA 1
ATOM 673 C C . PHE A 1 87 ? 3.797 18.219 24.562 1 95 87 PHE A C 1
ATOM 675 O O . PHE A 1 87 ? 2.945 18.297 25.453 1 95 87 PHE A O 1
ATOM 682 N N . HIS A 1 88 ? 4.332 17.094 24.156 1 95.19 88 HIS A N 1
ATOM 683 C CA . HIS A 1 88 ? 4.219 15.844 24.922 1 95.19 88 HIS A CA 1
ATOM 684 C C . HIS A 1 88 ? 5.523 15.055 24.875 1 95.19 88 HIS A C 1
ATOM 686 O O . HIS A 1 88 ? 6.152 14.938 23.828 1 95.19 88 HIS A O 1
ATOM 692 N N . VAL A 1 89 ? 5.867 14.453 25.969 1 93.88 89 VAL A N 1
ATOM 693 C CA . VAL A 1 89 ? 7.168 13.812 26.141 1 93.88 89 VAL A CA 1
ATOM 694 C C . VAL A 1 89 ? 7.277 12.617 25.188 1 93.88 89 VAL A C 1
ATOM 696 O O . VAL A 1 89 ? 8.367 12.289 24.719 1 93.88 89 VAL A O 1
ATOM 699 N N . ASN A 1 90 ? 6.199 12.062 24.812 1 92.75 90 ASN A N 1
ATOM 700 C CA . ASN A 1 90 ? 6.219 10.883 23.953 1 92.75 90 ASN A CA 1
ATOM 701 C C . ASN A 1 90 ? 6 11.25 22.5 1 92.75 90 ASN A C 1
ATOM 703 O O . ASN A 1 90 ? 5.992 10.375 21.625 1 92.75 90 ASN A O 1
ATOM 707 N N . SER A 1 91 ? 5.785 12.531 22.266 1 92.44 91 SER A N 1
ATOM 708 C CA . SER A 1 91 ? 5.594 12.977 20.891 1 92.44 91 SER A CA 1
ATOM 709 C C . SER A 1 91 ? 6.926 13.062 20.156 1 92.44 91 SER A C 1
ATOM 711 O O . SER A 1 91 ? 7.855 13.727 20.609 1 92.44 91 SER A O 1
ATOM 713 N N . LEU A 1 92 ? 6.922 12.5 18.969 1 91.62 92 LEU A N 1
ATOM 714 C CA . LEU A 1 92 ? 8.125 12.531 18.156 1 91.62 92 LEU A CA 1
ATOM 715 C C . LEU A 1 92 ? 8.461 13.961 17.734 1 91.62 92 LEU A C 1
ATOM 717 O O . LEU A 1 92 ? 9.633 14.336 17.656 1 91.62 92 LEU A O 1
ATOM 721 N N . ASN A 1 93 ? 7.406 14.734 17.484 1 92.44 93 ASN A N 1
ATOM 722 C CA . ASN A 1 93 ? 7.621 16.109 17.062 1 92.44 93 ASN A CA 1
ATOM 723 C C . ASN A 1 93 ? 8.023 17 18.234 1 92.44 93 ASN A C 1
ATOM 725 O O . ASN A 1 93 ? 8.586 18.078 18.031 1 92.44 93 ASN A O 1
ATOM 729 N N . SER A 1 94 ? 7.707 16.578 19.453 1 93.5 94 SER A N 1
ATOM 730 C CA . SER A 1 94 ? 8.07 17.328 20.641 1 93.5 94 SER A CA 1
ATOM 731 C C . SER A 1 94 ? 9.445 16.922 21.156 1 93.5 94 SER A C 1
ATOM 733 O O . SER A 1 94 ? 10.258 17.781 21.516 1 93.5 94 SER A O 1
ATOM 735 N N . ASN A 1 95 ? 9.656 15.695 21.172 1 90.75 95 ASN A N 1
ATOM 736 C CA . ASN A 1 95 ? 10.82 15.203 21.906 1 90.75 95 ASN A CA 1
ATOM 737 C C . ASN A 1 95 ? 11.391 13.938 21.266 1 90.75 95 ASN A C 1
ATOM 739 O O . ASN A 1 95 ? 11.781 13.008 21.969 1 90.75 95 ASN A O 1
ATOM 743 N N . GLY A 1 96 ? 11.344 13.805 20.031 1 89.94 96 GLY A N 1
ATOM 744 C CA . GLY A 1 96 ? 11.859 12.602 19.391 1 89.94 96 GLY A CA 1
ATOM 745 C C . GLY A 1 96 ? 12.188 12.812 17.922 1 89.94 96 GLY A C 1
ATOM 746 O O . GLY A 1 96 ? 12.398 13.938 17.484 1 89.94 96 GLY A O 1
ATOM 747 N N . SER A 1 97 ? 12.508 11.688 17.25 1 91.5 97 SER A N 1
ATOM 748 C CA . SER A 1 97 ? 12.875 11.672 15.844 1 91.5 97 SER A CA 1
ATOM 749 C C . SER A 1 97 ? 12.305 10.445 15.141 1 91.5 97 SER A C 1
ATOM 751 O O . SER A 1 97 ? 12.164 9.383 15.75 1 91.5 97 SER A O 1
ATOM 753 N N . TRP A 1 98 ? 11.984 10.641 13.906 1 92.31 98 TRP A N 1
ATOM 754 C CA . TRP A 1 98 ? 11.719 9.484 13.062 1 92.31 98 TRP A CA 1
ATOM 755 C C . TRP A 1 98 ? 13 8.695 12.789 1 92.31 98 TRP A C 1
ATOM 757 O O . TRP A 1 98 ? 14.102 9.242 12.891 1 92.31 98 TRP A O 1
ATOM 767 N N . THR A 1 99 ? 12.773 7.457 12.516 1 95.44 99 THR A N 1
ATOM 768 C CA . THR A 1 99 ? 13.93 6.742 11.984 1 95.44 99 THR A CA 1
ATOM 769 C C . THR A 1 99 ? 14.328 7.293 10.617 1 95.44 99 THR A C 1
ATOM 771 O O . THR A 1 99 ? 13.484 7.797 9.875 1 95.44 99 THR A O 1
ATOM 774 N N . VAL A 1 100 ? 15.586 7.184 10.328 1 95.44 100 VAL A N 1
ATOM 775 C CA . VAL A 1 100 ? 16.109 7.688 9.055 1 95.44 100 VAL A CA 1
ATOM 776 C C . VAL A 1 100 ? 15.375 7.008 7.898 1 95.44 100 VAL A C 1
ATOM 778 O O . VAL A 1 100 ? 15.055 7.652 6.898 1 95.44 100 VAL A O 1
ATOM 781 N N . THR A 1 101 ? 15.023 5.727 8.039 1 95.12 101 THR A N 1
ATOM 782 C CA . THR A 1 101 ? 14.523 4.941 6.918 1 95.12 101 THR A CA 1
ATOM 783 C C . THR A 1 101 ? 12.992 4.926 6.91 1 95.12 101 THR A C 1
ATOM 785 O O . THR A 1 101 ? 12.383 4.215 6.113 1 95.12 101 THR A O 1
ATOM 788 N N . ASN A 1 102 ? 12.344 5.715 7.773 1 92.69 102 ASN A N 1
ATOM 789 C CA . ASN A 1 102 ? 10.891 5.699 7.879 1 92.69 102 ASN A CA 1
ATOM 790 C C . ASN A 1 102 ? 10.227 6.031 6.547 1 92.69 102 ASN A C 1
ATOM 792 O O . ASN A 1 102 ? 9.172 5.488 6.223 1 92.69 102 ASN A O 1
ATOM 796 N N . ALA A 1 103 ? 10.859 6.859 5.754 1 92.62 103 ALA A N 1
ATOM 797 C CA . ALA A 1 103 ? 10.266 7.395 4.531 1 92.62 103 ALA A CA 1
ATOM 798 C C . ALA A 1 103 ? 10.102 6.305 3.477 1 92.62 103 ALA A C 1
ATOM 800 O O . ALA A 1 103 ? 9.234 6.395 2.607 1 92.62 103 ALA A O 1
ATOM 801 N N . ILE A 1 104 ? 10.844 5.254 3.555 1 93.06 104 ILE A N 1
ATOM 802 C CA . ILE A 1 104 ? 10.875 4.234 2.51 1 93.06 104 ILE A CA 1
ATOM 803 C C . ILE A 1 104 ? 9.484 3.627 2.342 1 93.06 104 ILE A C 1
ATOM 805 O O . ILE A 1 104 ? 9 3.469 1.219 1 93.06 104 ILE A O 1
ATOM 809 N N . SER A 1 105 ? 8.844 3.361 3.424 1 90 105 SER A N 1
ATOM 810 C CA . SER A 1 105 ? 7.523 2.738 3.357 1 90 105 SER A CA 1
ATOM 811 C C . SER A 1 105 ? 6.5 3.674 2.719 1 90 105 SER A C 1
ATOM 813 O O . SER A 1 105 ? 5.688 3.246 1.899 1 90 105 SER A O 1
ATOM 815 N N . PHE A 1 106 ? 6.574 4.902 3.008 1 92.12 106 PHE A N 1
ATOM 816 C CA . PHE A 1 106 ? 5.648 5.887 2.461 1 92.12 106 PHE A CA 1
ATOM 817 C C . PHE A 1 106 ? 5.875 6.074 0.967 1 92.12 106 PHE A C 1
ATOM 819 O O . PHE A 1 106 ? 4.926 6.273 0.208 1 92.12 106 PHE A O 1
ATOM 826 N N . MET A 1 107 ? 7.086 6.004 0.615 1 92.06 107 MET A N 1
ATOM 827 C CA . MET A 1 107 ? 7.457 6.277 -0.771 1 92.06 107 MET A CA 1
ATOM 828 C C . MET A 1 107 ? 7.043 5.129 -1.684 1 92.06 107 MET A C 1
ATOM 830 O O . MET A 1 107 ? 7.043 5.27 -2.908 1 92.06 107 MET A O 1
ATOM 834 N N . ASN A 1 108 ? 6.625 4.051 -1.057 1 87.69 108 ASN A N 1
ATOM 835 C CA . ASN A 1 108 ? 6.344 2.854 -1.838 1 87.69 108 ASN A CA 1
ATOM 836 C C . ASN A 1 108 ? 4.844 2.668 -2.055 1 87.69 108 ASN A C 1
ATOM 838 O O . ASN A 1 108 ? 4.41 1.644 -2.584 1 87.69 108 ASN A O 1
ATOM 842 N N . PHE A 1 109 ? 4.07 3.666 -1.654 1 86.94 109 PHE A N 1
ATOM 843 C CA . PHE A 1 109 ? 2.623 3.533 -1.76 1 86.94 109 PHE A CA 1
ATOM 844 C C . PHE A 1 109 ? 1.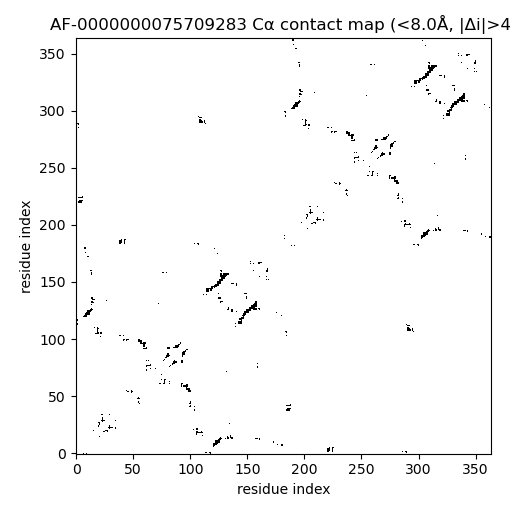995 4.836 -2.24 1 86.94 109 PHE A C 1
ATOM 846 O O . PHE A 1 109 ? 2.568 5.914 -2.059 1 86.94 109 PHE A O 1
ATOM 853 N N . ASP A 1 110 ? 0.897 4.613 -2.887 1 89.88 110 ASP A N 1
ATOM 854 C CA . ASP A 1 110 ? -0.012 5.723 -3.158 1 89.88 110 ASP A CA 1
ATOM 855 C C . ASP A 1 110 ? -1.309 5.578 -2.363 1 89.88 110 ASP A C 1
ATOM 857 O O . ASP A 1 110 ? -2.164 4.758 -2.705 1 89.88 110 ASP A O 1
ATOM 861 N N . ILE A 1 111 ? -1.394 6.359 -1.4 1 89.06 111 ILE A N 1
ATOM 862 C CA . ILE A 1 111 ? -2.467 6.172 -0.431 1 89.06 111 ILE A CA 1
ATOM 863 C C . ILE A 1 111 ? -3.793 6.629 -1.036 1 89.06 111 ILE A C 1
ATOM 865 O O . ILE A 1 111 ? -4.863 6.273 -0.536 1 89.06 111 ILE A O 1
ATOM 869 N N . LEU A 1 112 ? -3.838 7.328 -2.107 1 89.31 112 LEU A N 1
ATOM 870 C CA . LEU A 1 112 ? -5.059 7.875 -2.688 1 89.31 112 LEU A CA 1
ATOM 871 C C . LEU A 1 112 ? -5.539 7.016 -3.854 1 89.31 112 LEU A C 1
ATOM 873 O O . LEU A 1 112 ? -6.477 7.391 -4.562 1 89.31 112 LEU A O 1
ATOM 877 N N . THR A 1 113 ? -4.945 5.891 -3.986 1 89.06 113 THR A N 1
ATOM 878 C CA . THR A 1 113 ? -5.203 5.016 -5.129 1 89.06 113 THR A CA 1
ATOM 879 C C . THR A 1 113 ? -6.695 4.742 -5.273 1 89.06 113 THR A C 1
ATOM 881 O O . THR A 1 113 ? -7.219 4.707 -6.391 1 89.06 113 THR A O 1
ATOM 884 N N . PHE A 1 114 ? -7.414 4.582 -4.18 1 90.38 114 PHE A N 1
ATOM 885 C CA . PHE A 1 114 ? -8.812 4.176 -4.262 1 90.38 114 PHE A CA 1
ATOM 886 C C . PHE A 1 114 ? -9.719 5.246 -3.666 1 90.38 114 PHE A C 1
ATOM 888 O O . PHE A 1 114 ? -10.742 4.926 -3.055 1 90.38 114 PHE A O 1
ATOM 895 N N . ILE A 1 115 ? -9.328 6.48 -3.838 1 93.44 115 ILE A N 1
ATOM 896 C CA . ILE A 1 115 ? -10.047 7.605 -3.258 1 93.44 115 ILE A CA 1
ATOM 897 C C . ILE A 1 115 ? -11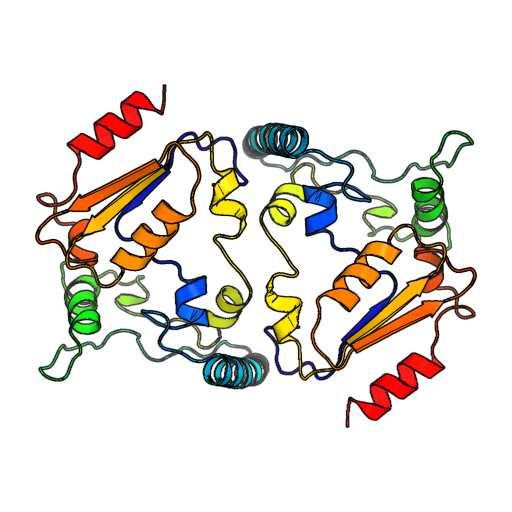.484 7.633 -3.793 1 93.44 115 ILE A C 1
ATOM 899 O O . ILE A 1 115 ? -12.414 7.965 -3.062 1 93.44 115 ILE A O 1
ATOM 903 N N . LYS A 1 116 ? -11.75 7.191 -5.043 1 93 116 LYS A N 1
ATOM 904 C CA . LYS A 1 116 ? -13.07 7.223 -5.656 1 93 116 LYS A CA 1
ATOM 905 C C . LYS A 1 116 ? -13.984 6.16 -5.047 1 93 116 LYS A C 1
ATOM 907 O O . LYS A 1 116 ? -15.211 6.309 -5.055 1 93 116 LYS A O 1
ATOM 912 N N . ASP A 1 117 ? -13.383 5.152 -4.445 1 90.06 117 ASP A N 1
ATOM 913 C CA . ASP A 1 117 ? -14.141 4.02 -3.926 1 90.06 117 ASP A CA 1
ATOM 914 C C . ASP A 1 117 ? -14.711 4.328 -2.545 1 90.06 117 ASP A C 1
ATOM 916 O O . ASP A 1 117 ? -15.477 3.537 -1.995 1 90.06 117 ASP A O 1
ATOM 920 N N . ILE A 1 118 ? -14.398 5.441 -2.006 1 92.81 118 ILE A N 1
ATOM 921 C CA . ILE A 1 118 ? -14.984 5.84 -0.729 1 92.81 118 ILE A CA 1
ATOM 922 C C . ILE A 1 118 ? -16.484 6.102 -0.907 1 92.81 118 ILE A C 1
ATOM 924 O O . ILE A 1 118 ? -17.281 5.777 -0.027 1 92.81 118 ILE A O 1
ATOM 928 N N . ALA A 1 119 ? -16.812 6.637 -2.064 1 92.81 119 ALA A N 1
ATOM 929 C CA . ALA A 1 119 ? -18.219 6.824 -2.396 1 92.81 119 ALA A CA 1
ATOM 930 C C . ALA A 1 119 ? -18.969 5.5 -2.369 1 92.81 119 ALA A C 1
ATOM 932 O O . ALA A 1 119 ? -18.406 4.449 -2.693 1 92.81 119 ALA A O 1
ATOM 933 N N . PRO A 1 120 ? -20.219 5.398 -1.871 1 93.31 120 PRO A N 1
ATOM 934 C CA . PRO A 1 120 ? -21.078 6.57 -1.656 1 93.31 120 PRO A CA 1
ATOM 935 C C . PRO A 1 120 ? -21 7.105 -0.229 1 93.31 120 PRO A C 1
ATOM 937 O O . PRO A 1 120 ? -21.844 7.902 0.183 1 93.31 120 PRO A O 1
ATOM 940 N N . ARG A 1 121 ? -20.047 6.73 0.567 1 94.06 121 ARG A N 1
ATOM 941 C CA . ARG A 1 121 ? -19.891 7.27 1.914 1 94.06 121 ARG A CA 1
ATOM 942 C C . ARG A 1 121 ? -19.359 8.695 1.873 1 94.06 121 ARG A C 1
ATOM 944 O O . ARG A 1 121 ? -18.359 8.977 1.197 1 94.06 121 ARG A O 1
ATOM 951 N N . PRO A 1 122 ? -19.906 9.586 2.625 1 97.25 122 PRO A N 1
ATOM 952 C CA . PRO A 1 122 ? -19.562 11.008 2.498 1 97.25 122 PRO A CA 1
ATOM 953 C C . PRO A 1 122 ? -18.219 11.352 3.162 1 97.25 122 PRO A C 1
ATOM 955 O O . PRO A 1 122 ? -17.875 10.766 4.188 1 97.25 122 PRO A O 1
ATOM 958 N N . ILE A 1 123 ? -17.578 12.352 2.59 1 97.75 123 ILE A N 1
ATOM 959 C CA . ILE A 1 123 ? -16.328 12.867 3.127 1 97.75 123 ILE A CA 1
ATOM 960 C C . ILE A 1 123 ? -16.453 14.367 3.379 1 97.75 123 ILE A C 1
ATOM 962 O O . ILE A 1 123 ? -17 15.102 2.557 1 97.75 123 ILE A O 1
ATOM 966 N N . LEU A 1 124 ? -15.969 14.805 4.52 1 98.69 124 LEU A N 1
ATOM 967 C CA . LEU A 1 124 ? -15.812 16.219 4.848 1 98.69 124 LEU A CA 1
ATOM 968 C C . LEU A 1 124 ? -14.344 16.562 5.07 1 98.69 124 LEU A C 1
ATOM 970 O O . LEU A 1 124 ? -13.703 16.016 5.969 1 98.69 124 LEU A O 1
ATOM 974 N N . LEU A 1 125 ? -13.883 17.453 4.211 1 98.69 125 LEU A N 1
ATOM 975 C CA . LEU A 1 125 ? -12.516 17.938 4.32 1 98.69 125 LEU A CA 1
ATOM 976 C C . LEU A 1 125 ? -12.492 19.359 4.895 1 98.69 125 LEU A C 1
ATOM 978 O O . LEU A 1 125 ? -13.203 20.234 4.406 1 98.69 125 LEU A O 1
ATOM 982 N N . ILE A 1 126 ? -11.656 19.516 5.922 1 98.88 126 ILE A N 1
ATOM 983 C CA . ILE A 1 126 ? -11.531 20.812 6.559 1 98.88 126 ILE A CA 1
ATOM 984 C C . ILE A 1 126 ? -10.07 21.281 6.516 1 98.88 126 ILE A C 1
ATOM 986 O O . ILE A 1 126 ? -9.164 20.516 6.867 1 98.88 126 ILE A O 1
ATOM 990 N N . ALA A 1 127 ? -9.875 22.516 6.051 1 98.75 127 ALA A N 1
ATOM 991 C CA . ALA A 1 127 ? -8.531 23.078 6.004 1 98.75 127 ALA A CA 1
ATOM 992 C C . ALA A 1 127 ? -8.555 24.594 6.219 1 98.75 127 ALA A C 1
ATOM 994 O O . ALA A 1 127 ? -9.578 25.234 5.965 1 98.75 127 ALA A O 1
ATOM 995 N N . GLY A 1 128 ? -7.457 25.125 6.754 1 98.62 128 GLY A N 1
ATOM 996 C CA . GLY A 1 128 ? -7.328 26.562 6.855 1 98.62 128 GLY A CA 1
ATOM 997 C C . GLY A 1 128 ? -6.902 27.219 5.551 1 98.62 128 GLY A C 1
ATOM 998 O O . GLY A 1 128 ? -6.125 26.641 4.789 1 98.62 128 GLY A O 1
ATOM 999 N N . ASP A 1 129 ? -7.395 28.453 5.383 1 98.44 129 ASP A N 1
ATOM 1000 C CA . ASP A 1 129 ? -7.062 29.141 4.137 1 98.44 129 ASP A CA 1
ATOM 1001 C C . ASP A 1 129 ? -5.594 29.547 4.109 1 98.44 129 ASP A C 1
ATOM 1003 O O . ASP A 1 129 ? -5.027 29.781 3.041 1 98.44 129 ASP A O 1
ATOM 1007 N N . HIS A 1 130 ? -4.898 29.625 5.25 1 97.69 130 HIS A N 1
ATOM 1008 C CA . HIS A 1 130 ? -3.482 29.953 5.328 1 97.69 130 HIS A CA 1
ATOM 1009 C C . HIS A 1 130 ? -2.631 28.719 5.586 1 97.69 130 HIS A C 1
ATOM 1011 O O . HIS A 1 130 ? -1.438 28.828 5.879 1 97.69 130 HIS A O 1
ATOM 1017 N N . ALA A 1 131 ? -3.242 27.562 5.516 1 98.06 131 ALA A N 1
ATOM 1018 C CA . ALA A 1 131 ? -2.494 26.328 5.766 1 98.06 131 ALA A CA 1
ATOM 1019 C C . ALA A 1 131 ? -1.65 25.953 4.555 1 98.06 131 ALA A C 1
ATOM 1021 O O . ALA A 1 131 ? -2.166 25.844 3.439 1 98.06 131 ALA A O 1
ATOM 1022 N N . HIS A 1 132 ? -0.333 25.719 4.773 1 97.31 132 HIS A N 1
ATOM 1023 C CA . HIS A 1 132 ? 0.533 25.234 3.701 1 97.31 132 HIS A CA 1
ATOM 1024 C C . HIS A 1 132 ? 0.068 23.875 3.182 1 97.31 132 HIS A C 1
ATOM 1026 O O . HIS A 1 132 ? 0.393 23.5 2.055 1 97.31 132 HIS A O 1
ATOM 1032 N N . SER A 1 133 ? -0.632 23.125 3.977 1 97.5 133 SER A N 1
ATOM 1033 C CA . SER A 1 133 ? -1.076 21.766 3.654 1 97.5 133 SER A CA 1
ATOM 1034 C C . SER A 1 133 ? -2.428 21.781 2.945 1 97.5 133 SER A C 1
ATOM 1036 O O . SER A 1 133 ? -2.971 20.734 2.611 1 97.5 133 SER A O 1
ATOM 1038 N N . LYS A 1 134 ? -3.047 22.891 2.691 1 98.25 134 LYS A N 1
ATOM 1039 C CA . LYS A 1 134 ? -4.395 23 2.137 1 98.25 134 LYS A CA 1
ATOM 1040 C C . LYS A 1 134 ? -4.5 22.266 0.805 1 98.25 134 LYS A C 1
ATOM 1042 O O . LYS A 1 134 ? -5.535 21.672 0.502 1 98.25 134 LYS A O 1
ATOM 1047 N N . TYR A 1 135 ? -3.426 22.297 0.032 1 97.62 135 TYR A N 1
ATOM 1048 C CA . TYR A 1 135 ? -3.486 21.75 -1.319 1 97.62 135 TYR A CA 1
ATOM 1049 C C . TYR A 1 135 ? -3.729 20.25 -1.289 1 97.62 135 TYR A C 1
ATOM 1051 O O . TYR A 1 135 ? -4.242 19.688 -2.254 1 97.62 135 TYR A O 1
ATOM 1059 N N . PHE A 1 136 ? -3.377 19.547 -0.202 1 97.75 136 PHE A N 1
ATOM 1060 C CA . PHE A 1 136 ? -3.727 18.141 -0.08 1 97.75 136 PHE A CA 1
ATOM 1061 C C . PHE A 1 136 ? -5.238 17.953 -0.082 1 97.75 136 PHE A C 1
ATOM 1063 O O . PHE A 1 136 ? -5.766 17.109 -0.804 1 97.75 136 PHE A O 1
ATOM 1070 N N . SER A 1 137 ? -5.918 18.719 0.728 1 98.12 137 SER A N 1
ATOM 1071 C CA . SER A 1 137 ? -7.375 18.656 0.794 1 98.12 137 SER A CA 1
ATOM 1072 C C . SER A 1 137 ? -8.008 19.047 -0.535 1 98.12 137 SER A C 1
ATOM 1074 O O . SER A 1 137 ? -8.977 18.438 -0.977 1 98.12 137 SER A O 1
ATOM 1076 N N . ASP A 1 138 ? -7.422 20.094 -1.183 1 98 138 ASP A N 1
ATOM 1077 C CA . ASP A 1 138 ? -7.922 20.516 -2.488 1 98 138 ASP A CA 1
ATOM 1078 C C . ASP A 1 138 ? -7.875 19.359 -3.49 1 98 138 ASP A C 1
ATOM 1080 O O . ASP A 1 138 ? -8.852 19.109 -4.207 1 98 138 ASP A O 1
ATOM 1084 N N . ASP A 1 139 ? -6.801 18.719 -3.518 1 97.12 139 ASP A N 1
ATOM 1085 C CA . ASP A 1 139 ? -6.605 17.656 -4.5 1 97.12 139 ASP A CA 1
ATOM 1086 C C . ASP A 1 139 ? -7.504 16.453 -4.203 1 97.12 139 ASP A C 1
ATOM 1088 O O . ASP A 1 139 ? -8.031 15.828 -5.121 1 97.12 139 ASP A O 1
ATOM 1092 N N . ILE A 1 140 ? -7.629 16.109 -2.945 1 97.06 140 ILE A N 1
ATOM 1093 C CA . ILE A 1 140 ? -8.531 15.023 -2.586 1 97.06 140 ILE A CA 1
ATOM 1094 C C . ILE A 1 140 ? -9.961 15.383 -2.988 1 97.06 140 ILE A C 1
ATOM 1096 O O . ILE A 1 140 ? -10.68 14.547 -3.541 1 97.06 140 ILE A O 1
ATOM 1100 N N . TYR A 1 141 ? -10.328 16.578 -2.662 1 98.12 141 TYR A N 1
ATOM 1101 C CA . TYR A 1 141 ? -11.672 17.031 -3.037 1 98.12 141 TYR A CA 1
ATOM 1102 C C . TYR A 1 141 ? -11.883 16.906 -4.543 1 98.12 141 TYR A C 1
ATOM 1104 O O . TYR A 1 141 ? -12.938 16.453 -4.992 1 98.12 141 TYR A O 1
ATOM 1112 N N . LYS A 1 142 ? -10.938 17.312 -5.316 1 97.88 142 LYS A N 1
ATOM 1113 C CA . LYS A 1 142 ? -11.016 17.25 -6.773 1 97.88 142 LYS A CA 1
ATOM 1114 C C . LYS A 1 142 ? -11.156 15.805 -7.25 1 97.88 142 LYS A C 1
ATOM 1116 O O . LYS A 1 142 ? -11.906 15.523 -8.188 1 97.88 142 LYS A O 1
ATOM 1121 N N . ASN A 1 143 ? -10.508 14.867 -6.633 1 96.44 143 ASN A N 1
ATOM 1122 C CA . ASN A 1 143 ? -10.359 13.516 -7.16 1 96.44 143 ASN A CA 1
ATOM 1123 C C . ASN A 1 143 ? -11.391 12.562 -6.566 1 96.44 143 ASN A C 1
ATOM 1125 O O . ASN A 1 143 ? -11.695 11.523 -7.152 1 96.44 143 ASN A O 1
ATOM 1129 N N . ALA A 1 144 ? -11.898 12.828 -5.371 1 96.88 144 ALA A N 1
ATOM 1130 C CA . ALA A 1 144 ? -12.859 11.945 -4.715 1 96.88 144 ALA A CA 1
ATOM 1131 C C . ALA A 1 144 ? -14.219 11.992 -5.41 1 96.88 144 ALA A C 1
ATOM 1133 O O . ALA A 1 144 ? -14.547 12.977 -6.078 1 96.88 144 ALA A O 1
ATOM 1134 N N . SER A 1 145 ? -14.953 10.961 -5.336 1 96.38 145 SER A N 1
ATOM 1135 C CA . SER A 1 145 ? -16.328 10.914 -5.836 1 96.38 145 SER A CA 1
ATOM 1136 C C . SER A 1 145 ? -17.297 11.516 -4.828 1 96.38 145 SER A C 1
ATOM 1138 O O . SER A 1 145 ? -16.969 11.648 -3.646 1 96.38 145 SER A O 1
ATOM 1140 N N . GLU A 1 146 ? -18.438 11.852 -5.371 1 97.44 146 GLU A N 1
ATOM 1141 C CA . GLU A 1 146 ? -19.5 12.367 -4.516 1 97.44 146 GLU A CA 1
ATOM 1142 C C . GLU A 1 146 ? -20.141 11.25 -3.691 1 97.44 146 GLU A C 1
ATOM 1144 O O . GLU A 1 146 ? -20.156 10.094 -4.117 1 97.44 146 GLU A O 1
ATOM 1149 N N . PRO A 1 147 ? -20.641 11.664 -2.391 1 97.81 147 PRO A N 1
ATOM 1150 C CA . PRO A 1 147 ? -20.75 12.984 -1.761 1 97.81 147 PRO A CA 1
ATOM 1151 C C . PRO A 1 147 ? -19.453 13.422 -1.09 1 97.81 147 PRO A C 1
ATOM 1153 O O . PRO A 1 147 ? -18.781 12.609 -0.446 1 97.81 147 PRO A O 1
ATOM 1156 N N . LYS A 1 148 ? -19.156 14.695 -1.26 1 98.12 148 LYS A N 1
ATOM 1157 C CA . LYS A 1 148 ? -17.953 15.289 -0.683 1 98.12 148 LYS A CA 1
ATOM 1158 C C . LYS A 1 148 ? -18.141 16.781 -0.414 1 98.12 148 LYS A C 1
ATOM 1160 O O . LYS A 1 148 ? -18.953 17.438 -1.076 1 98.12 148 LYS A O 1
ATOM 1165 N N . GLU A 1 149 ? -17.438 17.234 0.578 1 98.38 149 GLU A N 1
ATOM 1166 C CA . GLU A 1 149 ? -17.469 18.656 0.927 1 98.38 149 GLU A CA 1
ATOM 1167 C C . GLU A 1 149 ? -16.078 19.141 1.352 1 98.38 149 GLU A C 1
ATOM 1169 O O . GLU A 1 149 ? -15.352 18.438 2.039 1 98.38 149 GLU A O 1
ATOM 1174 N N . LEU A 1 150 ? -15.758 20.312 0.927 1 98.75 150 LEU A N 1
ATOM 1175 C CA . LEU A 1 150 ? -14.539 21.016 1.354 1 98.75 150 LEU A CA 1
ATOM 1176 C C . LEU A 1 150 ? -14.883 22.312 2.076 1 98.75 150 LEU A C 1
ATOM 1178 O O . LEU A 1 150 ? -15.492 23.203 1.493 1 98.75 150 LEU A O 1
ATOM 1182 N N . LEU A 1 151 ? -14.523 22.344 3.318 1 98.81 151 LEU A N 1
ATOM 1183 C CA . LEU A 1 151 ? -14.742 23.531 4.145 1 98.81 151 LEU A CA 1
ATOM 1184 C C . LEU A 1 151 ? -13.43 24.25 4.441 1 98.81 151 LEU A C 1
ATOM 1186 O O . LEU A 1 151 ? -12.562 23.688 5.121 1 98.81 151 LEU A O 1
ATOM 1190 N N . ILE A 1 152 ? -13.352 25.469 3.967 1 98.75 152 ILE A N 1
ATOM 1191 C CA . ILE A 1 152 ? -12.156 26.266 4.195 1 98.75 152 ILE A CA 1
ATOM 1192 C C . ILE A 1 152 ? -12.406 27.266 5.324 1 98.75 152 ILE A C 1
ATOM 1194 O O . ILE A 1 152 ? -13.359 28.047 5.266 1 98.75 152 ILE A O 1
ATOM 1198 N N . ILE A 1 153 ? -11.586 27.188 6.305 1 98.75 153 ILE A N 1
ATOM 1199 C CA . ILE A 1 153 ? -11.711 28.062 7.469 1 98.75 153 ILE A CA 1
ATOM 1200 C C . ILE A 1 153 ? -10.883 29.328 7.258 1 98.75 153 ILE A C 1
ATOM 1202 O O . ILE A 1 153 ? -9.68 29.25 6.973 1 98.75 153 ILE A O 1
ATOM 1206 N N . GLU A 1 154 ? -11.469 30.469 7.461 1 98.06 154 GLU A N 1
ATOM 1207 C CA . GLU A 1 154 ? -10.805 31.75 7.262 1 98.06 154 GLU A CA 1
ATOM 1208 C C . GLU A 1 154 ? -9.797 32.031 8.375 1 98.06 154 GLU A C 1
ATOM 1210 O O . GLU A 1 154 ? -10.07 31.766 9.547 1 98.06 154 GLU A O 1
ATOM 1215 N N . ASP A 1 155 ? -8.672 32.594 7.941 1 97.88 155 ASP A N 1
ATOM 1216 C CA . ASP A 1 155 ? -7.625 33.062 8.844 1 97.88 155 ASP A CA 1
ATOM 1217 C C . ASP A 1 155 ? -7.152 31.922 9.766 1 97.88 155 ASP A C 1
ATOM 1219 O O . ASP A 1 155 ? -7.078 32.094 10.977 1 97.88 155 ASP A O 1
ATOM 1223 N N . ALA A 1 156 ? -6.965 30.75 9.172 1 98.25 156 ALA A N 1
ATOM 1224 C CA . ALA A 1 156 ? -6.496 29.594 9.93 1 98.25 156 ALA A CA 1
ATOM 1225 C C . ALA A 1 156 ? -5.328 28.906 9.227 1 98.25 156 ALA A C 1
ATOM 1227 O O . ALA A 1 156 ? -5.383 28.672 8.016 1 98.25 156 ALA A O 1
ATOM 1228 N N . ASN A 1 157 ? -4.293 28.734 9.984 1 97.5 157 ASN A N 1
ATOM 1229 C CA . ASN A 1 157 ? -3.205 27.922 9.461 1 97.5 157 ASN A CA 1
ATOM 1230 C C . ASN A 1 157 ? -3.395 26.453 9.812 1 97.5 157 ASN A C 1
ATOM 1232 O O . ASN A 1 157 ? -4.465 26.047 10.273 1 97.5 157 ASN A O 1
ATOM 1236 N N . HIS A 1 158 ? -2.42 25.578 9.477 1 97.81 158 HIS A N 1
ATOM 1237 C CA . HIS A 1 158 ? -2.529 24.125 9.617 1 97.81 158 HIS A CA 1
ATOM 1238 C C . HIS A 1 158 ? -2.793 23.734 11.062 1 97.81 158 HIS A C 1
ATOM 1240 O O . HIS A 1 158 ? -3.746 23.016 11.352 1 97.81 158 HIS A O 1
ATOM 1246 N N . VAL A 1 159 ? -2.086 24.25 12.039 1 97.62 159 VAL A N 1
ATOM 1247 C CA . VAL A 1 159 ? -2.15 23.75 13.414 1 97.62 159 VAL A CA 1
ATOM 1248 C C . VAL A 1 159 ? -3.293 24.453 14.156 1 97.62 159 VAL A C 1
ATOM 1250 O O . VAL A 1 159 ? -3.674 24.016 15.25 1 97.62 159 VAL A O 1
ATOM 1253 N N . ASP A 1 160 ? -3.861 25.516 13.594 1 97.12 160 ASP A N 1
ATOM 1254 C CA . ASP A 1 160 ? -4.992 26.188 14.234 1 97.12 160 ASP A CA 1
ATOM 1255 C C . ASP A 1 160 ? -6.18 25.234 14.383 1 97.12 160 ASP A C 1
ATOM 1257 O O . ASP A 1 160 ? -7.016 25.422 15.266 1 97.12 160 ASP A O 1
ATOM 1261 N N . LEU A 1 161 ? -6.191 24.25 13.609 1 97.25 161 LEU A N 1
ATOM 1262 C CA . LEU A 1 161 ? -7.309 23.312 13.656 1 97.25 161 LEU A CA 1
ATOM 1263 C C . LEU A 1 161 ? -7.016 22.172 14.617 1 97.25 161 LEU A C 1
ATOM 1265 O O . LEU A 1 161 ? -7.844 21.281 14.789 1 97.25 161 LEU A O 1
ATOM 1269 N N . TYR A 1 162 ? -5.824 22.203 15.195 1 96.19 162 TYR A N 1
ATOM 1270 C CA . TYR A 1 162 ? -5.473 21.188 16.188 1 96.19 162 TYR A CA 1
ATOM 1271 C C . TYR A 1 162 ? -6.203 21.438 17.5 1 96.19 162 TYR A C 1
ATOM 1273 O O . TYR A 1 162 ? -6.719 20.5 18.125 1 96.19 162 TYR A O 1
ATOM 1281 N N . ASP A 1 163 ? -6.262 22.75 17.891 1 95.81 163 ASP A N 1
ATOM 1282 C CA . ASP A 1 163 ? -6.676 22.969 19.266 1 95.81 163 ASP A CA 1
ATOM 1283 C C . ASP A 1 163 ? -7.41 24.312 19.406 1 95.81 163 ASP A C 1
ATOM 1285 O O . ASP A 1 163 ? -7.941 24.609 20.484 1 95.81 163 ASP A O 1
ATOM 1289 N N . ASN A 1 164 ? -7.355 25.172 18.438 1 96.06 164 ASN A N 1
ATOM 1290 C CA . ASN A 1 164 ? -8.047 26.453 18.531 1 96.06 164 ASN A CA 1
ATOM 1291 C C . ASN A 1 164 ? -9.555 26.281 18.453 1 96.06 164 ASN A C 1
ATOM 1293 O O . ASN A 1 164 ? -10.117 26.172 17.359 1 96.06 164 ASN A O 1
ATOM 1297 N N . LEU A 1 165 ? -10.258 26.359 19.5 1 96.56 165 LEU A N 1
ATOM 1298 C CA . LEU A 1 165 ? -11.672 26.047 19.625 1 96.56 165 LEU A CA 1
ATOM 1299 C C . LEU A 1 165 ? -12.523 27.078 18.875 1 96.56 165 LEU A C 1
ATOM 1301 O O . LEU A 1 165 ? -13.68 26.812 18.547 1 96.56 165 LEU A O 1
ATOM 1305 N N . LYS A 1 166 ? -11.938 28.234 18.656 1 96.75 166 LYS A N 1
ATOM 1306 C CA . LYS A 1 166 ? -12.656 29.266 17.938 1 96.75 166 LYS A CA 1
ATOM 1307 C C . LYS A 1 166 ? -12.633 29.031 16.438 1 96.75 166 LYS A C 1
ATOM 1309 O O . LYS A 1 166 ? -13.438 29.594 15.695 1 96.75 166 LYS A O 1
ATOM 1314 N N . LYS A 1 167 ? -11.719 28.234 15.977 1 97.38 167 LYS A N 1
ATOM 1315 C CA . LYS A 1 167 ? -11.539 28.016 14.539 1 97.38 167 LYS A CA 1
ATOM 1316 C C . LYS A 1 167 ? -12.094 26.656 14.125 1 97.38 167 LYS A C 1
ATOM 1318 O O . LYS A 1 167 ? -12.516 26.469 12.977 1 97.38 167 LYS A O 1
ATOM 1323 N N . ILE A 1 168 ? -12.109 25.703 14.984 1 97.75 168 ILE A N 1
ATOM 1324 C CA . ILE A 1 168 ? -12.648 24.375 14.68 1 97.75 168 ILE A CA 1
ATOM 1325 C C . ILE A 1 168 ? -14.156 24.469 14.461 1 97.75 168 ILE A C 1
ATOM 1327 O O . ILE A 1 168 ? -14.883 24.953 15.328 1 97.75 168 ILE A O 1
ATOM 1331 N N . PRO A 1 169 ? -14.617 24.047 13.273 1 98 169 PRO A N 1
ATOM 1332 C CA . PRO A 1 169 ? -16.031 24.219 12.961 1 98 169 PRO A CA 1
ATOM 1333 C C . PRO A 1 169 ? -16.906 23.141 13.57 1 98 169 PRO A C 1
ATOM 1335 O O . PRO A 1 169 ? -17.531 22.359 12.844 1 98 169 PRO A O 1
ATOM 1338 N N . PHE A 1 170 ? -17.156 23.156 14.883 1 97.88 170 PHE A N 1
ATOM 1339 C CA . PHE A 1 170 ? -17.859 22.125 15.633 1 97.88 170 PHE A CA 1
ATOM 1340 C C . PHE A 1 170 ? -19.297 21.984 15.125 1 97.88 170 PHE A C 1
ATOM 1342 O O . PHE A 1 170 ? -19.812 20.875 15.031 1 97.88 170 PHE A O 1
ATOM 1349 N N . GLU A 1 171 ? -19.891 23.078 14.836 1 97.75 171 GLU A N 1
ATOM 1350 C CA . GLU A 1 171 ? -21.281 23.016 14.383 1 97.75 171 GLU A CA 1
ATOM 1351 C C . GLU A 1 171 ? -21.391 22.25 13.062 1 97.75 171 GLU A C 1
ATOM 1353 O O . GLU A 1 171 ? -22.266 21.391 12.914 1 97.75 171 GLU A O 1
ATOM 1358 N N . LYS A 1 172 ? -20.516 22.641 12.117 1 98 172 LYS A N 1
ATOM 1359 C CA . LYS A 1 172 ? -20.516 21.938 10.836 1 98 172 LYS A CA 1
ATOM 1360 C C . LYS A 1 172 ? -20.234 20.453 11.023 1 98 172 LYS A C 1
ATOM 1362 O O . LYS A 1 172 ? -20.875 19.609 10.406 1 98 172 LYS A O 1
ATOM 1367 N N . ILE A 1 173 ? -19.25 20.109 11.805 1 98.19 173 ILE A N 1
ATOM 1368 C CA . ILE A 1 173 ? -18.875 18.719 12.078 1 98.19 173 ILE A CA 1
ATOM 1369 C C . ILE A 1 173 ? -20.047 17.953 12.664 1 98.19 173 ILE A C 1
ATOM 1371 O O . ILE A 1 173 ? -20.391 16.875 12.203 1 98.19 173 ILE A O 1
ATOM 1375 N N . THR A 1 174 ? -20.703 18.578 13.672 1 98 174 THR A N 1
ATOM 1376 C CA . THR A 1 174 ? -21.844 17.953 14.32 1 98 174 THR A CA 1
ATOM 1377 C C . THR A 1 174 ? -22.969 17.703 13.32 1 98 174 THR A C 1
ATOM 1379 O O . THR A 1 174 ? -23.547 16.609 13.273 1 98 174 THR A O 1
ATOM 1382 N N . LYS A 1 175 ? -23.281 18.703 12.57 1 98.06 175 LYS A N 1
ATOM 1383 C CA . LYS A 1 175 ? -24.328 18.562 11.562 1 98.06 175 LYS A CA 1
ATOM 1384 C C . LYS A 1 175 ? -24.016 17.453 10.57 1 98.06 175 LYS A C 1
ATOM 1386 O O . LYS A 1 175 ? -24.875 16.625 10.258 1 98.06 175 LYS A O 1
ATOM 1391 N N . PHE A 1 176 ? -22.844 17.469 10.047 1 98.31 176 PHE A N 1
ATOM 1392 C CA . PHE A 1 176 ? -22.391 16.453 9.102 1 98.31 176 PHE A CA 1
ATOM 1393 C C . PHE A 1 176 ? -22.547 15.055 9.688 1 98.31 176 PHE A C 1
ATOM 1395 O O . PHE A 1 176 ? -23.094 14.156 9.031 1 98.31 176 PHE A O 1
ATOM 1402 N N . LEU A 1 177 ? -22.062 14.836 10.875 1 97.56 177 LEU A N 1
ATOM 1403 C CA . LEU A 1 177 ? -22.141 13.531 11.523 1 97.56 177 LEU A CA 1
ATOM 1404 C C . LEU A 1 177 ? -23.594 13.141 11.781 1 97.56 177 LEU A C 1
ATOM 1406 O O . LEU A 1 177 ? -23.969 11.984 11.586 1 97.56 177 LEU A O 1
ATOM 1410 N N . ASN A 1 178 ? -24.422 14.086 12.25 1 97.19 178 ASN A N 1
ATOM 1411 C CA . ASN A 1 178 ? -25.828 13.812 12.5 1 97.19 178 ASN A CA 1
ATOM 1412 C C . ASN A 1 178 ? -26.547 13.375 11.227 1 97.19 178 ASN A C 1
ATOM 1414 O O . ASN A 1 178 ? -27.422 12.492 11.258 1 97.19 178 ASN A O 1
ATOM 1418 N N . GLU A 1 179 ? -26.188 13.953 10.164 1 97.06 179 GLU A N 1
ATOM 1419 C CA . GLU A 1 179 ? -26.844 13.672 8.891 1 97.06 179 GLU A CA 1
ATOM 1420 C C . GLU A 1 179 ? -26.391 12.328 8.32 1 97.06 179 GLU A C 1
ATOM 1422 O O . GLU A 1 179 ? -27.141 11.672 7.598 1 97.06 179 GLU A O 1
ATOM 1427 N N . ASN A 1 180 ? -25.203 11.906 8.648 1 95.94 180 ASN A N 1
ATOM 1428 C CA . ASN A 1 180 ? -24.625 10.805 7.891 1 95.94 180 ASN A CA 1
ATOM 1429 C C . ASN A 1 180 ? -24.422 9.57 8.766 1 95.94 180 ASN A C 1
ATOM 1431 O O . ASN A 1 180 ? -24.125 8.484 8.258 1 95.94 180 ASN A O 1
ATOM 1435 N N . LEU A 1 181 ? -24.406 9.727 10.086 1 91.56 181 LEU A N 1
ATOM 1436 C CA . LEU A 1 181 ? -24.266 8.578 10.977 1 91.56 181 LEU A CA 1
ATOM 1437 C C . LEU A 1 181 ? -25.625 8.039 11.406 1 91.56 181 LEU A C 1
ATOM 1439 O O . LEU A 1 181 ? -25.703 7.246 12.344 1 91.56 181 LEU A O 1
ATOM 1443 N N . LYS A 1 182 ? -26.781 8.211 10.711 1 73.75 182 LYS A N 1
ATOM 1444 C CA . LYS A 1 182 ? -28.094 7.68 11.102 1 73.75 182 LYS A CA 1
ATOM 1445 C C . LYS A 1 182 ? -28.141 6.168 10.906 1 73.75 182 LYS A C 1
ATOM 1447 O O . LYS A 1 182 ? -27.438 5.617 10.055 1 73.75 182 LYS A O 1
ATOM 1452 N N . MET B 1 1 ? 10.758 -3.625 -4.918 1 71.19 1 MET B N 1
ATOM 1453 C CA . MET B 1 1 ? 11.82 -3.404 -5.902 1 71.19 1 MET B CA 1
ATOM 1454 C C . MET B 1 1 ? 11.969 -1.92 -6.215 1 71.19 1 MET B C 1
ATOM 1456 O O . MET B 1 1 ? 13.078 -1.377 -6.141 1 71.19 1 MET B O 1
ATOM 1460 N N . ALA B 1 2 ? 10.906 -1.27 -6.258 1 79.75 2 ALA B N 1
ATOM 1461 C CA . ALA B 1 2 ? 11.008 0.13 -6.668 1 79.75 2 ALA B CA 1
ATOM 1462 C C . ALA B 1 2 ? 11.664 0.974 -5.578 1 79.75 2 ALA B C 1
ATOM 1464 O O . ALA B 1 2 ? 12.5 1.832 -5.867 1 79.75 2 ALA B O 1
ATOM 1465 N N . ALA B 1 3 ? 11.414 0.538 -4.387 1 83.75 3 ALA B N 1
ATOM 1466 C CA . ALA B 1 3 ? 11.844 1.388 -3.283 1 83.75 3 ALA B CA 1
ATOM 1467 C C . ALA B 1 3 ? 13.227 0.974 -2.785 1 83.75 3 ALA B C 1
ATOM 1469 O O . ALA B 1 3 ? 13.961 1.789 -2.219 1 83.75 3 ALA B O 1
ATOM 1470 N N . ASP B 1 4 ? 13.57 -0.285 -2.977 1 90.25 4 ASP B N 1
ATOM 1471 C CA . ASP B 1 4 ? 14.852 -0.773 -2.465 1 90.25 4 ASP B CA 1
ATOM 1472 C C . ASP B 1 4 ? 15.914 -0.774 -3.557 1 90.25 4 ASP B C 1
ATOM 1474 O O . ASP B 1 4 ? 15.984 -1.706 -4.359 1 90.25 4 ASP B O 1
ATOM 1478 N N . LYS B 1 5 ? 16.828 0.128 -3.387 1 90.75 5 LYS B N 1
ATOM 1479 C CA . LYS B 1 5 ? 17.797 0.368 -4.461 1 90.75 5 LYS B CA 1
ATOM 1480 C C . LYS B 1 5 ? 19 -0.559 -4.34 1 90.75 5 LYS B C 1
ATOM 1482 O O . LYS B 1 5 ? 19.875 -0.566 -5.207 1 90.75 5 LYS B O 1
ATOM 1487 N N . ARG B 1 6 ? 19.125 -1.405 -3.414 1 92.12 6 ARG B N 1
ATOM 1488 C CA . ARG B 1 6 ? 20.188 -2.404 -3.275 1 92.12 6 ARG B CA 1
ATOM 1489 C C . ARG B 1 6 ? 19.984 -3.553 -4.258 1 92.12 6 ARG B C 1
ATOM 1491 O O . ARG B 1 6 ? 20.922 -4.277 -4.582 1 92.12 6 ARG B O 1
ATOM 1498 N N . ILE B 1 7 ? 18.641 -3.77 -4.645 1 93.25 7 ILE B N 1
ATOM 1499 C CA . ILE B 1 7 ? 18.328 -4.797 -5.633 1 93.25 7 ILE B CA 1
ATOM 1500 C C . ILE B 1 7 ? 18.781 -4.344 -7.016 1 93.25 7 ILE B C 1
ATOM 1502 O O . ILE B 1 7 ? 18.328 -3.312 -7.52 1 93.25 7 ILE B O 1
ATOM 1506 N N . LYS B 1 8 ? 19.609 -5.148 -7.621 1 94.06 8 LYS B N 1
ATOM 1507 C CA . LYS B 1 8 ? 20.219 -4.738 -8.883 1 94.06 8 LYS B CA 1
ATOM 1508 C C . LYS B 1 8 ? 19.469 -5.324 -10.078 1 94.06 8 LYS B C 1
ATOM 1510 O O . LYS B 1 8 ? 19.562 -4.805 -11.188 1 94.06 8 LYS B O 1
ATOM 1515 N N . ALA B 1 9 ? 18.766 -6.348 -9.867 1 96.31 9 ALA B N 1
ATOM 1516 C CA . ALA B 1 9 ? 18 -7.062 -10.891 1 96.31 9 ALA B CA 1
ATOM 1517 C C . ALA B 1 9 ? 16.875 -7.879 -10.258 1 96.31 9 ALA B C 1
ATOM 1519 O O . ALA B 1 9 ? 16.953 -8.234 -9.078 1 96.31 9 ALA B O 1
ATOM 1520 N N . SER B 1 10 ? 15.812 -8.086 -11.07 1 95.94 10 SER B N 1
ATOM 1521 C CA . SER B 1 10 ? 14.688 -8.859 -10.562 1 95.94 10 SER B CA 1
ATOM 1522 C C . SER B 1 10 ? 14.234 -9.906 -11.578 1 95.94 10 SER B C 1
ATOM 1524 O O . SER B 1 10 ? 14.156 -9.625 -12.773 1 95.94 10 SER B O 1
ATOM 1526 N N . ILE B 1 11 ? 14.008 -11.102 -11.047 1 97.44 11 ILE B N 1
ATOM 1527 C CA . ILE B 1 11 ? 13.438 -12.188 -11.828 1 97.44 11 ILE B CA 1
ATOM 1528 C C . ILE B 1 11 ? 12.133 -12.656 -11.18 1 97.44 11 ILE B C 1
ATOM 1530 O O . ILE B 1 11 ? 12.07 -12.836 -9.961 1 97.44 11 ILE B O 1
ATOM 1534 N N . THR B 1 12 ? 11.133 -12.789 -11.992 1 96.62 12 THR B N 1
ATOM 1535 C CA . THR B 1 12 ? 9.898 -13.398 -11.523 1 96.62 12 THR B CA 1
ATOM 1536 C C . THR B 1 12 ? 9.508 -14.578 -12.406 1 96.62 12 THR B C 1
ATOM 1538 O O . THR B 1 12 ? 9.562 -14.484 -13.633 1 96.62 12 THR B O 1
ATOM 1541 N N . ALA B 1 13 ? 9.211 -15.656 -11.789 1 97.12 13 ALA B N 1
ATOM 1542 C CA . ALA B 1 13 ? 8.641 -16.812 -12.469 1 97.12 13 ALA B CA 1
ATOM 1543 C C . ALA B 1 13 ? 7.227 -17.109 -11.969 1 97.12 13 ALA B C 1
ATOM 1545 O O . ALA B 1 13 ? 7 -17.234 -10.758 1 97.12 13 ALA B O 1
ATOM 1546 N N . SER B 1 14 ? 6.23 -17.203 -12.93 1 96.5 14 SER B N 1
ATOM 1547 C CA . SER B 1 14 ? 4.84 -17.516 -12.594 1 96.5 14 SER B CA 1
ATOM 1548 C C . SER B 1 14 ? 4.281 -16.5 -11.586 1 96.5 14 SER B C 1
ATOM 1550 O O . SER B 1 14 ? 3.725 -16.891 -10.562 1 96.5 14 SER B O 1
ATOM 1552 N N . MET B 1 15 ? 4.238 -15.297 -11.938 1 95.06 15 MET B N 1
ATOM 1553 C CA . MET B 1 15 ? 3.879 -14.234 -11 1 95.06 15 MET B CA 1
ATOM 1554 C C . MET B 1 15 ? 2.363 -14.117 -10.867 1 95.06 15 MET B C 1
ATOM 1556 O O . MET B 1 15 ? 1.631 -14.359 -11.828 1 95.06 15 MET B O 1
ATOM 1560 N N . TYR B 1 16 ? 1.938 -13.789 -9.68 1 94.56 16 TYR B N 1
ATOM 1561 C CA . TYR B 1 16 ? 0.584 -13.344 -9.383 1 94.56 16 TYR B CA 1
ATOM 1562 C C . TYR B 1 16 ? 0.589 -11.914 -8.852 1 94.56 16 TYR B C 1
ATOM 1564 O O . TYR B 1 16 ? 1.414 -11.562 -8 1 94.56 16 TYR B O 1
ATOM 1572 N N . ASP B 1 17 ? -0.208 -11.109 -9.422 1 95.31 17 ASP B N 1
ATOM 1573 C CA . ASP B 1 17 ? -0.599 -9.875 -8.75 1 95.31 17 ASP B CA 1
ATOM 1574 C C . ASP B 1 17 ? -1.785 -10.109 -7.816 1 95.31 17 ASP B C 1
ATOM 1576 O O . ASP B 1 17 ? -2.939 -10.023 -8.234 1 95.31 17 ASP B O 1
ATOM 1580 N N . MET B 1 18 ? -1.479 -10.344 -6.602 1 94.5 18 MET B N 1
ATOM 1581 C CA . MET B 1 18 ? -2.508 -10.742 -5.645 1 94.5 18 MET B CA 1
ATOM 1582 C C . MET B 1 18 ? -3.463 -9.586 -5.363 1 94.5 18 MET B C 1
ATOM 1584 O O . MET B 1 18 ? -4.648 -9.805 -5.113 1 94.5 18 MET B O 1
ATOM 1588 N N . CYS B 1 19 ? -2.934 -8.375 -5.363 1 94.06 19 CYS B N 1
ATOM 1589 C CA . CYS B 1 19 ? -3.824 -7.234 -5.188 1 94.06 19 CYS B CA 1
ATOM 1590 C C . CYS B 1 19 ? -4.879 -7.195 -6.289 1 94.06 19 CYS B C 1
ATOM 1592 O O . CYS B 1 19 ? -6.074 -7.094 -6.008 1 94.06 19 CYS B O 1
ATOM 1594 N N . ARG B 1 20 ? -4.461 -7.336 -7.5 1 94.69 20 ARG B N 1
ATOM 1595 C CA . ARG B 1 20 ? -5.379 -7.328 -8.633 1 94.69 20 ARG B CA 1
ATOM 1596 C C . ARG B 1 20 ? -6.355 -8.5 -8.555 1 94.69 20 ARG B C 1
ATOM 1598 O O . ARG B 1 20 ? -7.559 -8.32 -8.75 1 94.69 20 ARG B O 1
ATOM 1605 N N . THR B 1 21 ? -5.816 -9.648 -8.25 1 94.94 21 THR B N 1
ATOM 1606 C CA . THR B 1 21 ? -6.66 -10.836 -8.18 1 94.94 21 THR B CA 1
ATOM 1607 C C . THR B 1 21 ? -7.742 -10.672 -7.121 1 94.94 21 THR B C 1
ATOM 1609 O O . THR B 1 21 ? -8.906 -11.016 -7.352 1 94.94 21 THR B O 1
ATOM 1612 N N . MET B 1 22 ? -7.375 -10.18 -6.027 1 94.19 22 MET B N 1
ATOM 1613 C CA . MET B 1 22 ? -8.336 -10.031 -4.934 1 94.19 22 MET B CA 1
ATOM 1614 C C . MET B 1 22 ? -9.336 -8.922 -5.23 1 94.19 22 MET B C 1
ATOM 1616 O O . MET B 1 22 ? -10.492 -9 -4.82 1 94.19 22 MET B O 1
ATOM 1620 N N . GLN B 1 23 ? -8.914 -7.945 -5.93 1 93.06 23 GLN B N 1
ATOM 1621 C CA . GLN B 1 23 ? -9.773 -6.809 -6.238 1 93.06 23 GLN B CA 1
ATOM 1622 C C . GLN B 1 23 ? -10.727 -7.137 -7.387 1 93.06 23 GLN B C 1
ATOM 1624 O O . GLN B 1 23 ? -11.898 -6.766 -7.348 1 93.06 23 GLN B O 1
ATOM 1629 N N . LYS B 1 24 ? -10.18 -7.871 -8.43 1 94.81 24 LYS B N 1
ATOM 1630 C CA . LYS B 1 24 ? -10.898 -7.941 -9.695 1 94.81 24 LYS B CA 1
ATOM 1631 C C . LYS B 1 24 ? -11.164 -9.391 -10.094 1 94.81 24 LYS B C 1
ATOM 1633 O O . LYS B 1 24 ? -11.805 -9.648 -11.117 1 94.81 24 LYS B O 1
ATOM 1638 N N . GLY B 1 25 ? -10.648 -10.297 -9.328 1 93.69 25 GLY B N 1
ATOM 1639 C CA . GLY B 1 25 ? -10.773 -11.695 -9.711 1 93.69 25 GLY B CA 1
ATOM 1640 C C . GLY B 1 25 ? -9.828 -12.094 -10.828 1 93.69 25 GLY B C 1
ATOM 1641 O O . GLY B 1 25 ? -9.211 -11.234 -11.461 1 93.69 25 GLY B O 1
ATOM 1642 N N . ILE B 1 26 ? -9.727 -13.406 -11.016 1 93.06 26 ILE B N 1
ATOM 1643 C CA . ILE B 1 26 ? -8.922 -13.93 -12.109 1 93.06 26 ILE B CA 1
ATOM 1644 C C . ILE B 1 26 ? -9.477 -13.422 -13.445 1 93.06 26 ILE B C 1
ATOM 1646 O O . ILE B 1 26 ? -10.695 -13.398 -13.648 1 93.06 26 ILE B O 1
ATOM 1650 N N . ASN B 1 27 ? -8.594 -12.898 -14.297 1 94.19 27 ASN B N 1
ATOM 1651 C CA . ASN B 1 27 ? -8.938 -12.32 -15.594 1 94.19 27 ASN B CA 1
ATOM 1652 C C . ASN B 1 27 ? -9.93 -11.164 -15.445 1 94.19 27 ASN B C 1
ATOM 1654 O O . ASN B 1 27 ? -10.789 -10.969 -16.312 1 94.19 27 ASN B O 1
ATOM 1658 N N . ASP B 1 28 ? -9.938 -10.586 -14.289 1 95.56 28 ASP B N 1
ATOM 1659 C CA . ASP B 1 28 ? -10.742 -9.398 -14.016 1 95.56 28 ASP B CA 1
ATOM 1660 C C . ASP B 1 28 ? -12.227 -9.695 -14.172 1 95.56 28 ASP B C 1
ATOM 1662 O O . ASP B 1 28 ? -12.961 -8.922 -14.797 1 95.56 28 ASP B O 1
ATOM 1666 N N . SER B 1 29 ? -12.609 -10.812 -13.656 1 95.25 29 SER B N 1
ATOM 1667 C CA . SER B 1 29 ? -13.953 -11.352 -13.844 1 95.25 29 SER B CA 1
ATOM 1668 C C . SER B 1 29 ? -14.938 -10.727 -12.859 1 95.25 29 SER B C 1
ATOM 1670 O O . SER B 1 29 ? -16.141 -10.922 -12.977 1 95.25 29 SER B O 1
ATOM 1672 N N . VAL B 1 30 ? -14.523 -9.992 -11.867 1 95.06 30 VAL B N 1
ATOM 1673 C CA . VAL B 1 30 ? -15.352 -9.445 -10.789 1 95.06 30 VAL B CA 1
ATOM 1674 C C . VAL B 1 30 ? -15.664 -7.98 -11.07 1 95.06 30 VAL B C 1
ATOM 1676 O O . VAL B 1 30 ? -14.758 -7.195 -11.383 1 95.06 30 VAL B O 1
ATOM 1679 N N . THR B 1 31 ? -16.938 -7.613 -11 1 94.31 31 THR B N 1
ATOM 1680 C CA . THR B 1 31 ? -17.328 -6.227 -11.203 1 94.31 31 THR B CA 1
ATOM 1681 C C . THR B 1 31 ? -17.047 -5.395 -9.953 1 94.31 31 THR B C 1
ATOM 1683 O O . THR B 1 31 ? -16.812 -5.945 -8.875 1 94.31 31 THR B O 1
ATOM 1686 N N . ASN B 1 32 ? -17.062 -4.098 -10.18 1 90.62 32 ASN B N 1
ATOM 1687 C CA . ASN B 1 32 ? -16.859 -3.227 -9.023 1 90.62 32 ASN B CA 1
ATOM 1688 C C . ASN B 1 32 ? -17.969 -3.406 -7.992 1 90.62 32 ASN B C 1
ATOM 1690 O O . ASN B 1 32 ? -17.719 -3.332 -6.789 1 90.62 32 ASN B O 1
ATOM 1694 N N . GLU B 1 33 ? -19.188 -3.607 -8.469 1 93 33 GLU B N 1
ATOM 1695 C CA . GLU B 1 33 ? -20.297 -3.848 -7.555 1 93 33 GLU B CA 1
ATOM 1696 C C . GLU B 1 33 ? -20.062 -5.094 -6.707 1 93 33 GLU B C 1
ATOM 1698 O O . GLU B 1 33 ? -20.281 -5.078 -5.492 1 93 33 GLU B O 1
ATOM 1703 N N . GLN B 1 34 ? -19.609 -6.121 -7.328 1 95.56 34 GLN B N 1
ATOM 1704 C CA . GLN B 1 34 ? -19.281 -7.355 -6.617 1 95.56 34 GLN B CA 1
ATOM 1705 C C . GLN B 1 34 ? -18.156 -7.141 -5.617 1 95.56 34 GLN B C 1
ATOM 1707 O O . GLN B 1 34 ? -18.203 -7.664 -4.504 1 95.56 34 GLN B O 1
ATOM 1712 N N . LYS B 1 35 ? -17.156 -6.395 -6.004 1 94.25 35 LYS B N 1
ATOM 1713 C CA . LYS B 1 35 ? -16.031 -6.059 -5.121 1 94.25 35 LYS B CA 1
ATOM 1714 C C . LYS B 1 35 ? -16.531 -5.32 -3.877 1 94.25 35 LYS B C 1
ATOM 1716 O O . LYS B 1 35 ? -16.125 -5.656 -2.758 1 94.25 35 LYS B O 1
ATOM 1721 N N . GLN B 1 36 ? -17.391 -4.371 -4.051 1 91.88 36 GLN B N 1
ATOM 1722 C CA . GLN B 1 36 ? -17.891 -3.584 -2.932 1 91.88 36 GLN B CA 1
ATOM 1723 C C . GLN B 1 36 ? -18.719 -4.449 -1.983 1 91.88 36 GLN B C 1
ATOM 1725 O O . GLN B 1 36 ? -18.641 -4.293 -0.763 1 91.88 36 GLN B O 1
ATOM 1730 N N . LYS B 1 37 ? -19.5 -5.332 -2.555 1 94.25 37 LYS B N 1
ATOM 1731 C CA . LYS B 1 37 ? -20.266 -6.258 -1.73 1 94.25 37 LYS B CA 1
ATOM 1732 C C . LYS B 1 37 ? -19.359 -7.164 -0.914 1 94.25 37 LYS B C 1
ATOM 1734 O O . LYS B 1 37 ? -19.609 -7.402 0.27 1 94.25 37 LYS B O 1
ATOM 1739 N N . ALA B 1 38 ? -18.359 -7.652 -1.537 1 95 38 ALA B N 1
ATOM 1740 C CA . ALA B 1 38 ? -17.391 -8.5 -0.837 1 95 38 ALA B CA 1
ATOM 1741 C C . ALA B 1 38 ? -16.734 -7.738 0.311 1 95 38 ALA B C 1
ATOM 1743 O O . ALA B 1 38 ? -16.594 -8.266 1.419 1 95 38 ALA B O 1
ATOM 1744 N N . LEU B 1 39 ? -16.297 -6.496 0.052 1 94.88 39 LEU B N 1
ATOM 1745 C CA . LEU B 1 39 ? -15.68 -5.672 1.081 1 94.88 39 LEU B CA 1
ATOM 1746 C C . LEU B 1 39 ? -16.641 -5.441 2.246 1 94.88 39 LEU B C 1
ATOM 1748 O O . LEU B 1 39 ? -16.219 -5.422 3.406 1 94.88 39 LEU B O 1
ATOM 1752 N N . HIS B 1 40 ? -17.891 -5.277 1.916 1 94.81 40 HIS B N 1
ATOM 1753 C CA . HIS B 1 40 ? -18.891 -5.121 2.965 1 94.81 40 HIS B CA 1
ATOM 1754 C C . HIS B 1 40 ? -18.953 -6.355 3.857 1 94.81 40 HIS B C 1
ATOM 1756 O O . HIS B 1 40 ? -18.891 -6.242 5.082 1 94.81 40 HIS B O 1
ATOM 1762 N N . ASP B 1 41 ? -19.031 -7.484 3.273 1 96.06 41 ASP B N 1
ATOM 1763 C CA . ASP B 1 41 ? -19.094 -8.734 4.023 1 96.06 41 ASP B CA 1
ATOM 1764 C C . ASP B 1 41 ? -17.828 -8.953 4.844 1 96.06 41 ASP B C 1
ATOM 1766 O O . ASP B 1 41 ? -17.891 -9.367 6.004 1 96.06 41 ASP B O 1
ATOM 1770 N N . LEU B 1 42 ? -16.719 -8.695 4.273 1 96.12 42 LEU B N 1
ATOM 1771 C CA . LEU B 1 42 ? -15.453 -8.859 4.961 1 96.12 42 LEU B CA 1
ATOM 1772 C C . LEU B 1 42 ? -15.352 -7.902 6.145 1 96.12 42 LEU B C 1
ATOM 1774 O O . LEU B 1 42 ? -14.812 -8.258 7.195 1 96.12 42 LEU B O 1
ATOM 1778 N N . SER B 1 43 ? -15.836 -6.715 5.93 1 95.38 43 SER B N 1
ATOM 1779 C CA . SER B 1 43 ? -15.82 -5.727 7 1 95.38 43 SER B CA 1
ATOM 1780 C C . SER B 1 43 ? -16.641 -6.195 8.195 1 95.38 43 SER B C 1
ATOM 1782 O O . SER B 1 43 ? -16.219 -6.043 9.344 1 95.38 43 SER B O 1
ATOM 1784 N N . LEU B 1 44 ? -17.781 -6.812 7.914 1 95.81 44 LEU B N 1
ATOM 1785 C CA . LEU B 1 44 ? -18.625 -7.328 8.984 1 95.81 44 LEU B CA 1
ATOM 1786 C C . LEU B 1 44 ? -17.953 -8.508 9.688 1 95.81 44 LEU B C 1
ATOM 1788 O O . LEU B 1 44 ? -18.109 -8.68 10.898 1 95.81 44 LEU B O 1
ATOM 1792 N N . GLN B 1 45 ? -17.188 -9.258 8.93 1 96.81 45 GLN B N 1
ATOM 1793 C CA . GLN B 1 45 ? -16.453 -10.383 9.508 1 96.81 45 GLN B CA 1
ATOM 1794 C C . GLN B 1 45 ? -15.453 -9.906 10.555 1 96.81 45 GLN B C 1
ATOM 1796 O O . GLN B 1 45 ? -15.211 -10.594 11.547 1 96.81 45 GLN B O 1
ATOM 1801 N N . ARG B 1 46 ? -14.898 -8.758 10.414 1 95.31 46 ARG B N 1
ATOM 1802 C CA . ARG B 1 46 ? -13.938 -8.219 11.375 1 95.31 46 ARG B CA 1
ATOM 1803 C C . ARG B 1 46 ? -14.586 -8.031 12.742 1 95.31 46 ARG B C 1
ATOM 1805 O O . ARG B 1 46 ? -13.938 -8.227 13.773 1 95.31 46 ARG B O 1
ATOM 1812 N N . TRP B 1 47 ? -15.852 -7.66 12.805 1 95.25 47 TRP B N 1
ATOM 1813 C CA . TRP B 1 47 ? -16.562 -7.539 14.07 1 95.25 47 TRP B CA 1
ATOM 1814 C C . TRP B 1 47 ? -16.703 -8.898 14.75 1 95.25 47 TRP B C 1
ATOM 1816 O O . TRP B 1 47 ? -16.469 -9.023 15.953 1 95.25 47 TRP B O 1
ATOM 1826 N N . LYS B 1 48 ? -17.078 -9.812 13.906 1 96.88 48 LYS B N 1
ATOM 1827 C CA . LYS B 1 48 ? -17.219 -11.164 14.438 1 96.88 48 LYS B CA 1
ATOM 1828 C C . LYS B 1 48 ? -15.906 -11.695 14.992 1 96.88 48 LYS B C 1
ATOM 1830 O O . LYS B 1 48 ? -15.867 -12.297 16.062 1 96.88 48 LYS B O 1
ATOM 1835 N N . ASP B 1 49 ? -14.836 -11.453 14.273 1 97.06 49 ASP B N 1
ATOM 1836 C CA . ASP B 1 49 ? -13.516 -11.891 14.711 1 97.06 49 ASP B CA 1
ATOM 1837 C C . ASP B 1 49 ? -13.125 -11.219 16.031 1 97.06 49 ASP B C 1
ATOM 1839 O O . ASP B 1 49 ? -12.57 -11.859 16.922 1 97.06 49 ASP B O 1
ATOM 1843 N N . ALA B 1 50 ? -13.375 -9.906 16.094 1 95.88 50 ALA B N 1
ATOM 1844 C CA . ALA B 1 50 ? -13.062 -9.172 17.312 1 95.88 50 ALA B CA 1
ATOM 1845 C C . ALA B 1 50 ? -13.836 -9.719 18.516 1 95.88 50 ALA B C 1
ATOM 1847 O O . ALA B 1 50 ? -13.273 -9.906 19.594 1 95.88 50 ALA B O 1
ATOM 1848 N N . GLU B 1 51 ? -15.102 -10.008 18.312 1 97.44 51 GLU B N 1
ATOM 1849 C CA . GLU B 1 51 ? -15.953 -10.562 19.359 1 97.44 51 GLU B CA 1
ATOM 1850 C C . GLU B 1 51 ? -15.453 -11.93 19.797 1 97.44 51 GLU B C 1
ATOM 1852 O O . GLU B 1 51 ? -15.445 -12.242 21 1 97.44 51 GLU B O 1
ATOM 1857 N N . ASN B 1 52 ? -14.961 -12.688 18.875 1 97.56 52 ASN B N 1
ATOM 1858 C CA . ASN B 1 52 ? -14.5 -14.047 19.125 1 97.56 52 ASN B CA 1
ATOM 1859 C C . ASN B 1 52 ? -13.047 -14.062 19.609 1 97.56 52 ASN B C 1
ATOM 1861 O O . ASN B 1 52 ? -12.531 -15.109 20 1 97.56 52 ASN B O 1
ATOM 1865 N N . LYS B 1 53 ? -12.344 -12.883 19.484 1 97.06 53 LYS B N 1
ATOM 1866 C CA . LYS B 1 53 ? -10.953 -12.703 19.859 1 97.06 53 LYS B CA 1
ATOM 1867 C C . LYS B 1 53 ? -10.031 -13.609 19.062 1 97.06 53 LYS B C 1
ATOM 1869 O O . LYS B 1 53 ? -8.938 -13.961 19.516 1 97.06 53 LYS B O 1
ATOM 1874 N N . THR B 1 54 ? -10.547 -14.164 17.969 1 96.75 54 THR B N 1
ATOM 1875 C CA . THR B 1 54 ? -9.781 -14.992 17.047 1 96.75 54 THR B CA 1
ATOM 1876 C C . THR B 1 54 ? -10.258 -14.781 15.609 1 96.75 54 THR B C 1
ATOM 1878 O O . THR B 1 54 ? -11.453 -14.625 15.359 1 96.75 54 THR B O 1
ATOM 1881 N N . PRO B 1 55 ? -9.359 -14.719 14.672 1 96.19 55 PRO B N 1
ATOM 1882 C CA . PRO B 1 55 ? -9.797 -14.594 13.281 1 96.19 55 PRO B CA 1
ATOM 1883 C C . PRO B 1 55 ? -10.453 -15.867 12.758 1 96.19 55 PRO B C 1
ATOM 1885 O O . PRO B 1 55 ? -10.031 -16.969 13.109 1 96.19 55 PRO B O 1
ATOM 1888 N N . ALA B 1 56 ? -11.508 -15.711 11.961 1 96.56 56 ALA B N 1
ATOM 1889 C CA . ALA B 1 56 ? -12.094 -16.844 11.242 1 96.56 56 ALA B CA 1
ATOM 1890 C C . ALA B 1 56 ? -11.219 -17.266 10.07 1 96.56 56 ALA B C 1
ATOM 1892 O O . ALA B 1 56 ? -10.57 -16.422 9.43 1 96.56 56 ALA B O 1
ATOM 1893 N N . TYR B 1 57 ? -11.25 -18.547 9.82 1 95 57 TYR B N 1
ATOM 1894 C CA . TYR B 1 57 ? -10.508 -19.078 8.68 1 95 57 TYR B CA 1
ATOM 1895 C C . TYR B 1 57 ? -11.453 -19.453 7.547 1 95 57 TYR B C 1
ATOM 1897 O O . TYR B 1 57 ? -12.547 -19.969 7.785 1 95 57 TYR B O 1
ATOM 1905 N N . ALA B 1 58 ? -11.016 -19.125 6.379 1 92.25 58 ALA B N 1
ATOM 1906 C CA . ALA B 1 58 ? -11.758 -19.578 5.199 1 92.25 58 ALA B CA 1
ATOM 1907 C C . ALA B 1 58 ? -11.648 -21.078 5.02 1 92.25 58 ALA B C 1
ATOM 1909 O O . ALA B 1 58 ? -10.789 -21.734 5.629 1 92.25 58 ALA B O 1
ATOM 1910 N N . PRO B 1 59 ? -12.633 -21.656 4.23 1 88.5 59 PRO B N 1
ATOM 1911 C CA . PRO B 1 59 ? -12.414 -23.062 3.871 1 88.5 59 PRO B CA 1
ATOM 1912 C C . PRO B 1 59 ? -11.094 -23.281 3.141 1 88.5 59 PRO B C 1
ATOM 1914 O O . PRO B 1 59 ? -10.516 -22.344 2.6 1 88.5 59 PRO B O 1
ATOM 1917 N N . PRO B 1 60 ? -10.609 -24.531 3.279 1 87.19 60 PRO B N 1
ATOM 1918 C CA . PRO B 1 60 ? -9.391 -24.797 2.512 1 87.19 60 PRO B CA 1
ATOM 1919 C C . PRO B 1 60 ? -9.508 -24.359 1.053 1 87.19 60 PRO B C 1
ATOM 1921 O O . PRO B 1 60 ? -10.555 -24.547 0.429 1 87.19 60 PRO B O 1
ATOM 1924 N N . GLY B 1 61 ? -8.477 -23.703 0.578 1 83.62 61 GLY B N 1
ATOM 1925 C CA . GLY B 1 61 ? -8.484 -23.172 -0.776 1 83.62 61 GLY B CA 1
ATOM 1926 C C . GLY B 1 61 ? -8.508 -24.25 -1.842 1 83.62 61 GLY B C 1
ATOM 1927 O O . GLY B 1 61 ? -8.969 -24.031 -2.959 1 83.62 61 GLY B O 1
ATOM 1928 N N . LEU B 1 62 ? -7.918 -25.406 -1.464 1 92.69 62 LEU B N 1
ATOM 1929 C CA . LEU B 1 62 ? -7.852 -26.484 -2.436 1 92.69 62 LEU B CA 1
ATOM 1930 C C . LEU B 1 62 ? -8.555 -27.734 -1.905 1 92.69 62 LEU B C 1
ATOM 1932 O O . LEU B 1 62 ? -8.5 -28.016 -0.707 1 92.69 62 LEU B O 1
ATOM 1936 N N . PRO B 1 63 ? -9.18 -28.453 -2.795 1 91.31 63 PRO B N 1
ATOM 1937 C CA . PRO B 1 63 ? -9.836 -29.688 -2.383 1 91.31 63 PRO B CA 1
ATOM 1938 C C . PRO B 1 63 ? -8.844 -30.812 -2.084 1 91.31 63 PRO B C 1
ATOM 1940 O O . PRO B 1 63 ? -7.75 -30.844 -2.658 1 91.31 63 PRO B O 1
ATOM 1943 N N . ASP B 1 64 ? -9.18 -31.719 -1.184 1 86.44 64 ASP B N 1
ATOM 1944 C CA . ASP B 1 64 ? -8.336 -32.875 -0.876 1 86.44 64 ASP B CA 1
ATOM 1945 C C . ASP B 1 64 ? -8.266 -33.812 -2.061 1 86.44 64 ASP B C 1
ATOM 1947 O O . ASP B 1 64 ? -7.238 -34.469 -2.279 1 86.44 64 ASP B O 1
ATOM 1951 N N . LYS B 1 65 ? -9.414 -33.875 -2.762 1 87.94 65 LYS B N 1
ATOM 1952 C CA . LYS B 1 65 ? -9.469 -34.75 -3.934 1 87.94 65 LYS B CA 1
ATOM 1953 C C . LYS B 1 65 ? -9.953 -34 -5.164 1 87.94 65 LYS B C 1
ATOM 1955 O O . LYS B 1 65 ? -10.898 -33.188 -5.078 1 87.94 65 LYS B O 1
ATOM 1960 N N . VAL B 1 66 ? -9.188 -34.188 -6.262 1 93.25 66 VAL B N 1
ATOM 1961 C CA . VAL B 1 66 ? -9.594 -33.625 -7.543 1 93.25 66 VAL B CA 1
ATOM 1962 C C . VAL B 1 66 ? -10.609 -34.562 -8.211 1 93.25 66 VAL B C 1
ATOM 1964 O O . VAL B 1 66 ? -10.43 -35.781 -8.25 1 93.25 66 VAL B O 1
ATOM 1967 N N . THR B 1 67 ? -11.727 -33.969 -8.68 1 93.88 67 THR B N 1
ATOM 1968 C CA . THR B 1 67 ? -12.766 -34.719 -9.391 1 93.88 67 THR B CA 1
ATOM 1969 C C . THR B 1 67 ? -12.922 -34.219 -10.812 1 93.88 67 THR B C 1
ATOM 1971 O O . THR B 1 67 ? -12.227 -33.281 -11.227 1 93.88 67 THR B O 1
ATOM 1974 N N . GLU B 1 68 ? -13.797 -34.812 -11.578 1 93.69 68 GLU B N 1
ATOM 1975 C CA . GLU B 1 68 ? -14.055 -34.406 -12.953 1 93.69 68 GLU B CA 1
ATOM 1976 C C . GLU B 1 68 ? -14.664 -33 -13 1 93.69 68 GLU B C 1
ATOM 1978 O O . GLU B 1 68 ? -14.539 -32.312 -14.008 1 93.69 68 GLU B O 1
ATOM 1983 N N . ASP B 1 69 ? -15.281 -32.594 -11.945 1 93.44 69 ASP B N 1
ATOM 1984 C CA . ASP B 1 69 ? -15.969 -31.297 -11.891 1 93.44 69 ASP B CA 1
ATOM 1985 C C . ASP B 1 69 ? -15.023 -30.188 -11.422 1 93.44 69 ASP B C 1
ATOM 1987 O O . ASP B 1 69 ? -15.375 -29.016 -11.438 1 93.44 69 ASP B O 1
ATOM 1991 N N . THR B 1 70 ? -13.859 -30.625 -11.016 1 94.56 70 THR B N 1
ATOM 1992 C CA . THR B 1 70 ? -12.891 -29.641 -10.562 1 94.56 70 THR B CA 1
ATOM 1993 C C . THR B 1 70 ? -12.336 -28.844 -11.742 1 94.56 70 THR B C 1
ATOM 1995 O O . THR B 1 70 ? -11.914 -29.422 -12.75 1 94.56 70 THR B O 1
ATOM 1998 N N . ASP B 1 71 ? -12.438 -27.484 -11.602 1 93.56 71 ASP B N 1
ATOM 1999 C CA . ASP B 1 71 ? -11.906 -26.672 -12.695 1 93.56 71 ASP B CA 1
ATOM 2000 C C . ASP B 1 71 ? -10.406 -26.891 -12.867 1 93.56 71 ASP B C 1
ATOM 2002 O O . ASP B 1 71 ? -9.719 -27.281 -11.922 1 93.56 71 ASP B O 1
ATOM 2006 N N . SER B 1 72 ? -9.891 -26.609 -14.047 1 94.06 72 SER B N 1
ATOM 2007 C CA . SER B 1 72 ? -8.531 -26.984 -14.445 1 94.06 72 SER 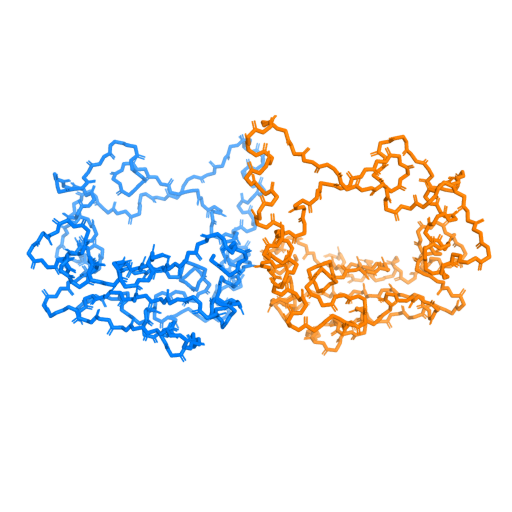B CA 1
ATOM 2008 C C . SER B 1 72 ? -7.492 -26.281 -13.586 1 94.06 72 SER B C 1
ATOM 2010 O O . SER B 1 72 ? -6.453 -26.859 -13.266 1 94.06 72 SER B O 1
ATOM 2012 N N . VAL B 1 73 ? -7.723 -25.047 -13.18 1 94.25 73 VAL B N 1
ATOM 2013 C CA . VAL B 1 73 ? -6.762 -24.297 -12.383 1 94.25 73 VAL B CA 1
ATOM 2014 C C . VAL B 1 73 ? -6.664 -24.891 -10.977 1 94.25 73 VAL B C 1
ATOM 2016 O O . VAL B 1 73 ? -5.566 -25.141 -10.477 1 94.25 73 VAL B O 1
ATOM 2019 N N . THR B 1 74 ? -7.797 -25.109 -10.406 1 95.06 74 THR B N 1
ATOM 2020 C CA . THR B 1 74 ? -7.844 -25.75 -9.094 1 95.06 74 THR B CA 1
ATOM 2021 C C . THR B 1 74 ? -7.18 -27.125 -9.133 1 95.06 74 THR B C 1
ATOM 2023 O O . THR B 1 74 ? -6.39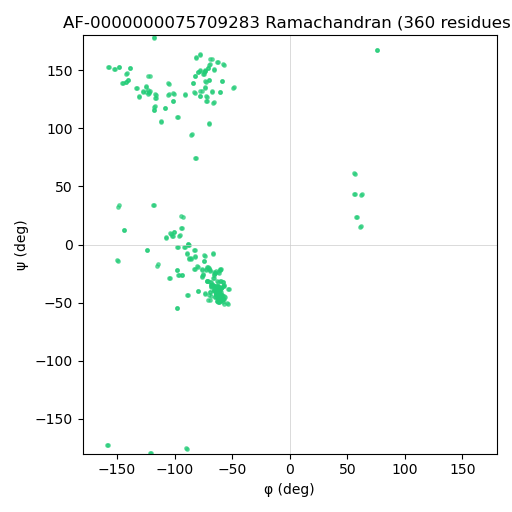8 -27.469 -8.234 1 95.06 74 THR B O 1
ATOM 2026 N N . ALA B 1 75 ? -7.492 -27.844 -10.188 1 96.31 75 ALA B N 1
ATOM 2027 C CA . ALA B 1 75 ? -6.91 -29.172 -10.336 1 96.31 75 ALA B CA 1
ATOM 2028 C C . ALA B 1 75 ? -5.391 -29.094 -10.438 1 96.31 75 ALA B C 1
ATOM 2030 O O . ALA B 1 75 ? -4.68 -29.922 -9.852 1 96.31 75 ALA B O 1
ATOM 2031 N N . MET B 1 76 ? -4.945 -28.172 -11.141 1 95.94 76 MET B N 1
ATOM 2032 C CA . MET B 1 76 ? -3.506 -27.984 -11.297 1 95.94 76 MET B CA 1
ATOM 2033 C C . MET B 1 76 ? -2.846 -27.688 -9.953 1 95.94 76 MET B C 1
ATOM 2035 O O . MET B 1 76 ? -1.86 -28.328 -9.586 1 95.94 76 MET B O 1
ATOM 2039 N N . PHE B 1 77 ? -3.406 -26.734 -9.211 1 96.62 77 PHE B N 1
ATOM 2040 C CA . PHE B 1 77 ? -2.834 -26.375 -7.918 1 96.62 77 PHE B CA 1
ATOM 2041 C C . PHE B 1 77 ? -2.906 -27.547 -6.945 1 96.62 77 PHE B C 1
ATOM 2043 O O . PHE B 1 77 ? -1.956 -27.797 -6.199 1 96.62 77 PHE B O 1
ATOM 2050 N N . ALA B 1 78 ? -4.043 -28.219 -6.945 1 96.19 78 ALA B N 1
ATOM 2051 C CA . ALA B 1 78 ? -4.168 -29.391 -6.082 1 96.19 78 ALA B CA 1
ATOM 2052 C C . ALA B 1 78 ? -3.125 -30.453 -6.434 1 96.19 78 ALA B C 1
ATOM 2054 O O . ALA B 1 78 ? -2.568 -31.094 -5.547 1 96.19 78 ALA B O 1
ATOM 2055 N N . GLY B 1 79 ? -2.932 -30.609 -7.738 1 94.81 79 GLY B N 1
ATOM 2056 C CA . GLY B 1 79 ? -1.936 -31.547 -8.203 1 94.81 79 GLY B CA 1
ATOM 2057 C C . GLY B 1 79 ? -0.533 -31.234 -7.727 1 94.81 79 GLY B C 1
ATOM 2058 O O . GLY B 1 79 ? 0.323 -32.125 -7.656 1 94.81 79 GLY B O 1
ATOM 2059 N N . TYR B 1 80 ? -0.321 -30.047 -7.367 1 96.31 80 TYR B N 1
ATOM 2060 C CA . TYR B 1 80 ? 0.987 -29.656 -6.852 1 96.31 80 TYR B CA 1
ATOM 2061 C C . TYR B 1 80 ? 0.988 -29.641 -5.328 1 96.31 80 TYR B C 1
ATOM 2063 O O . TYR B 1 80 ? 1.793 -30.312 -4.691 1 96.31 80 TYR B O 1
ATOM 2071 N N . TYR B 1 81 ? 0.09 -28.938 -4.684 1 96.56 81 TYR B N 1
ATOM 2072 C CA . TYR B 1 81 ? 0.166 -28.609 -3.266 1 96.56 81 TYR B CA 1
ATOM 2073 C C . TYR B 1 81 ? -0.353 -29.766 -2.412 1 96.56 81 TYR B C 1
ATOM 2075 O O . TYR B 1 81 ? -0.075 -29.828 -1.212 1 96.56 81 TYR B O 1
ATOM 2083 N N . LYS B 1 82 ? -1.163 -30.641 -3.023 1 95.31 82 LYS B N 1
ATOM 2084 C CA . LYS B 1 82 ? -1.8 -31.672 -2.227 1 95.31 82 LYS B CA 1
ATOM 2085 C C . LYS B 1 82 ? -1.165 -33.031 -2.496 1 95.31 82 LYS B C 1
ATOM 2087 O O . LYS B 1 82 ? -1.674 -34.062 -2.045 1 95.31 82 LYS B O 1
ATOM 2092 N N . THR B 1 83 ? -0.12 -33.062 -3.26 1 94.56 83 THR B N 1
ATOM 2093 C CA . THR B 1 83 ? 0.601 -34.312 -3.564 1 94.56 83 THR B CA 1
ATOM 2094 C C . THR B 1 83 ? 2.055 -34.188 -3.109 1 94.56 83 THR B C 1
ATOM 2096 O O . THR B 1 83 ? 2.477 -33.156 -2.578 1 94.56 83 THR B O 1
ATOM 2099 N N . ASN B 1 84 ? 2.738 -35.281 -3.383 1 94.19 84 ASN B N 1
ATOM 2100 C CA . ASN B 1 84 ? 4.133 -35.375 -2.963 1 94.19 84 ASN B CA 1
ATOM 2101 C C . ASN B 1 84 ? 4.996 -34.375 -3.727 1 94.19 84 ASN B C 1
ATOM 2103 O O 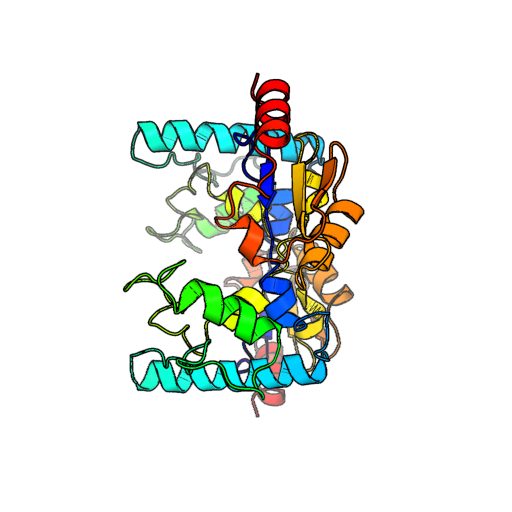. ASN B 1 84 ? 6.141 -34.094 -3.348 1 94.19 84 ASN B O 1
ATOM 2107 N N . ARG B 1 85 ? 4.348 -33.781 -4.684 1 94 85 ARG B N 1
ATOM 2108 C CA . ARG B 1 85 ? 5.105 -32.844 -5.488 1 94 85 ARG B CA 1
ATOM 2109 C C . ARG B 1 85 ? 5.457 -31.578 -4.684 1 94 85 ARG B C 1
ATOM 2111 O O . ARG B 1 85 ? 6.609 -31.141 -4.68 1 94 85 ARG B O 1
ATOM 2118 N N . GLY B 1 86 ? 4.48 -31.031 -3.896 1 94.81 86 GLY B N 1
ATOM 2119 C CA . GLY B 1 86 ? 4.734 -29.781 -3.213 1 94.81 86 GLY B CA 1
ATOM 2120 C C . GLY B 1 86 ? 4.094 -29.703 -1.839 1 94.81 86 GLY B C 1
ATOM 2121 O O . GLY B 1 86 ? 4.164 -28.672 -1.169 1 94.81 86 GLY B O 1
ATOM 2122 N N . PHE B 1 87 ? 3.641 -30.828 -1.362 1 95 87 PHE B N 1
ATOM 2123 C CA . PHE B 1 87 ? 2.953 -30.828 -0.076 1 95 87 PHE B CA 1
ATOM 2124 C C . PHE B 1 87 ? 3.922 -30.484 1.052 1 95 87 PHE B C 1
ATOM 2126 O O . PHE B 1 87 ? 5.035 -31.016 1.099 1 95 87 PHE B O 1
ATOM 2133 N N . HIS B 1 88 ? 3.514 -29.562 1.899 1 95.19 88 HIS B N 1
ATOM 2134 C CA . HIS B 1 88 ? 4.191 -29.297 3.162 1 95.19 88 HIS B CA 1
ATOM 2135 C C . HIS B 1 88 ? 3.186 -29.031 4.281 1 95.19 88 HIS B C 1
ATOM 2137 O O . HIS B 1 88 ? 2.201 -28.312 4.082 1 95.19 88 HIS B O 1
ATOM 2143 N N . VAL B 1 89 ? 3.482 -29.516 5.449 1 93.81 89 VAL B N 1
ATOM 2144 C CA . VAL B 1 89 ? 2.541 -29.5 6.566 1 93.81 89 VAL B CA 1
ATOM 2145 C C . VAL B 1 89 ? 2.271 -28.062 6.988 1 93.81 89 VAL B C 1
ATOM 2147 O O . VAL B 1 89 ? 1.173 -27.734 7.445 1 93.81 89 VAL B O 1
ATOM 2150 N N . ASN B 1 90 ? 3.176 -27.188 6.75 1 92.62 90 ASN B N 1
ATOM 2151 C CA . ASN B 1 90 ? 3.023 -25.797 7.172 1 92.62 90 ASN B CA 1
ATOM 2152 C C . ASN B 1 90 ? 2.51 -24.922 6.031 1 92.62 90 ASN B C 1
ATOM 2154 O O . ASN B 1 90 ? 2.322 -23.719 6.207 1 92.62 90 ASN B O 1
ATOM 2158 N N . SER B 1 91 ? 2.344 -25.531 4.879 1 92.38 91 SER B N 1
ATOM 2159 C CA . SER B 1 91 ? 1.825 -24.781 3.74 1 92.38 91 SER B CA 1
ATOM 2160 C C . SER B 1 91 ? 0.32 -24.562 3.859 1 92.38 91 SER B C 1
ATOM 2162 O O . SER B 1 91 ? -0.437 -25.531 4.031 1 92.38 91 SER B O 1
ATOM 2164 N N . LEU B 1 92 ? -0.065 -23.328 3.646 1 91.56 92 LEU B N 1
ATOM 2165 C CA . LEU B 1 92 ? -1.484 -23 3.701 1 91.56 92 LEU B CA 1
ATOM 2166 C C . LEU B 1 92 ? -2.25 -23.688 2.582 1 91.56 92 LEU B C 1
ATOM 2168 O O . LEU B 1 92 ? -3.389 -24.125 2.779 1 91.56 92 LEU B O 1
ATOM 2172 N N . ASN B 1 93 ? -1.605 -23.797 1.436 1 92.25 93 ASN B N 1
ATOM 2173 C CA . ASN B 1 93 ? -2.26 -24.422 0.291 1 92.25 93 ASN B CA 1
ATOM 2174 C C . ASN B 1 93 ? -2.299 -25.938 0.428 1 92.25 93 ASN B C 1
ATOM 2176 O O . ASN B 1 93 ? -3.123 -26.609 -0.201 1 92.25 93 ASN B O 1
ATOM 2180 N N . SER B 1 94 ? -1.393 -26.484 1.245 1 93.44 94 SER B N 1
ATOM 2181 C CA . SER B 1 94 ? -1.355 -27.922 1.469 1 93.44 94 SER B CA 1
ATOM 2182 C C . SER B 1 94 ? -2.266 -28.328 2.625 1 93.44 94 SER B C 1
ATOM 2184 O O . SER B 1 94 ? -3 -29.312 2.529 1 93.44 94 SER B O 1
ATOM 2186 N N . ASN B 1 95 ? -2.195 -27.578 3.621 1 90.62 95 ASN B N 1
ATOM 2187 C CA . ASN B 1 95 ? -2.797 -28.047 4.863 1 90.62 95 ASN B CA 1
ATOM 2188 C C . ASN B 1 95 ? -3.326 -26.891 5.703 1 90.62 95 ASN B C 1
ATOM 2190 O O . ASN B 1 95 ? -3.205 -26.891 6.93 1 90.62 95 ASN B O 1
ATOM 2194 N N . GLY B 1 96 ? -3.76 -25.891 5.129 1 89.81 96 GLY B N 1
ATOM 2195 C CA . GLY B 1 96 ? -4.25 -24.75 5.895 1 89.81 96 GLY B CA 1
ATOM 2196 C C . GLY B 1 96 ? -5.211 -23.875 5.113 1 89.81 96 GLY B C 1
ATOM 2197 O O . GLY B 1 96 ? -5.816 -24.328 4.141 1 89.81 96 GLY B O 1
ATOM 2198 N N . SER B 1 97 ? -5.562 -22.719 5.73 1 91.44 97 SER B N 1
ATOM 2199 C CA . SER B 1 97 ? -6.488 -21.734 5.16 1 91.44 97 SER B CA 1
ATOM 2200 C C . SER B 1 97 ? -6.035 -20.312 5.453 1 91.44 97 SER B C 1
ATOM 2202 O O . SER B 1 97 ? -5.418 -20.047 6.488 1 91.44 97 SER B O 1
ATOM 2204 N N . TRP B 1 98 ? -6.34 -19.469 4.531 1 92.25 98 TRP B N 1
ATOM 2205 C CA . TRP B 1 98 ? -6.223 -18.047 4.828 1 92.25 98 TRP B CA 1
ATOM 2206 C C . TRP B 1 98 ? -7.301 -17.594 5.812 1 92.25 98 TRP B C 1
ATOM 2208 O O . TRP B 1 98 ? -8.344 -18.25 5.93 1 92.25 98 TRP B O 1
ATOM 2218 N N . THR B 1 99 ? -6.961 -16.547 6.496 1 95.38 99 THR B N 1
ATOM 2219 C CA . THR B 1 99 ? -8.055 -15.93 7.238 1 95.38 99 THR B CA 1
ATOM 2220 C C . THR B 1 99 ? -9.102 -15.359 6.289 1 95.38 99 THR B C 1
ATOM 2222 O O . THR B 1 99 ? -8.781 -14.953 5.172 1 95.38 99 THR B O 1
ATOM 2225 N N . VAL B 1 100 ? -10.32 -15.344 6.754 1 95.38 100 VAL B N 1
ATOM 2226 C CA . VAL B 1 100 ? -11.414 -14.844 5.938 1 95.38 100 VAL B CA 1
ATOM 2227 C C . VAL B 1 100 ? -11.133 -13.398 5.523 1 95.38 100 VAL B C 1
ATOM 2229 O O . VAL B 1 100 ? -11.406 -13.008 4.383 1 95.38 100 VAL B O 1
ATOM 2232 N N . THR B 1 101 ? -10.5 -12.609 6.395 1 95.12 101 THR B N 1
ATOM 2233 C CA . THR B 1 101 ? -10.367 -11.172 6.168 1 95.12 101 THR B CA 1
ATOM 2234 C C . THR B 1 101 ? -9.031 -10.844 5.52 1 95.12 101 THR B C 1
ATOM 2236 O O . THR B 1 101 ? -8.68 -9.672 5.359 1 95.12 101 THR B O 1
ATOM 2239 N N . ASN B 1 102 ? -8.258 -11.859 5.102 1 92.69 102 ASN B N 1
ATOM 2240 C CA . ASN B 1 102 ? -6.93 -11.633 4.539 1 92.69 102 ASN B CA 1
ATOM 2241 C C . ASN B 1 102 ? -6.984 -10.727 3.312 1 92.69 102 ASN B C 1
ATOM 2243 O O . ASN B 1 102 ? -6.074 -9.93 3.088 1 92.69 102 ASN B O 1
ATOM 2247 N N . ALA B 1 103 ? -8.039 -10.797 2.57 1 92.69 103 ALA B N 1
ATOM 2248 C CA . ALA B 1 103 ? -8.141 -10.125 1.278 1 92.69 103 ALA B CA 1
ATOM 2249 C C . ALA B 1 103 ? -8.234 -8.617 1.455 1 92.69 103 ALA B C 1
ATOM 2251 O O . ALA B 1 103 ? -7.863 -7.855 0.555 1 92.69 103 ALA B O 1
ATOM 2252 N N . ILE B 1 104 ? -8.625 -8.141 2.58 1 93 104 ILE B N 1
ATOM 2253 C CA . ILE B 1 104 ? -8.898 -6.727 2.791 1 93 104 ILE B CA 1
ATOM 2254 C C . ILE B 1 104 ? -7.621 -5.918 2.553 1 93 104 ILE B C 1
ATOM 2256 O O . ILE B 1 104 ? -7.645 -4.895 1.867 1 93 104 ILE B O 1
ATOM 2260 N N . SER B 1 105 ? -6.539 -6.41 3.047 1 90.06 105 SER B N 1
ATOM 2261 C CA . SER B 1 105 ? -5.281 -5.684 2.906 1 90.06 105 SER B CA 1
ATOM 2262 C C . SER B 1 105 ? -4.848 -5.609 1.446 1 90.06 105 SER B C 1
ATOM 2264 O O . SER B 1 105 ? -4.391 -4.562 0.981 1 90.06 105 SER B O 1
ATOM 2266 N N . PHE B 1 106 ? -5.035 -6.633 0.724 1 92.06 106 PHE B N 1
ATOM 2267 C CA . PHE B 1 106 ? -4.652 -6.676 -0.683 1 92.06 106 PHE B CA 1
ATOM 2268 C C . PHE B 1 106 ? -5.531 -5.75 -1.512 1 92.06 106 PHE B C 1
ATOM 2270 O O . PHE B 1 106 ? -5.062 -5.129 -2.467 1 92.06 106 PHE B O 1
ATOM 2277 N N . MET B 1 107 ? -6.734 -5.688 -1.117 1 92 107 MET B N 1
ATOM 2278 C CA . MET B 1 107 ? -7.711 -4.926 -1.89 1 92 107 MET B CA 1
ATOM 2279 C C . MET B 1 107 ? -7.504 -3.426 -1.699 1 92 107 MET B C 1
ATOM 2281 O O . MET B 1 107 ? -8.062 -2.619 -2.447 1 92 107 MET B O 1
ATOM 2285 N N . ASN B 1 108 ? -6.645 -3.105 -0.766 1 87.69 108 ASN B N 1
ATOM 2286 C CA . ASN B 1 108 ? -6.48 -1.697 -0.419 1 87.69 108 ASN B CA 1
ATOM 2287 C C . ASN B 1 108 ? -5.219 -1.11 -1.047 1 87.69 108 ASN B C 1
ATOM 2289 O O . ASN B 1 108 ? -4.852 0.031 -0.762 1 87.69 108 ASN B O 1
ATOM 2293 N N . PHE B 1 109 ? -4.578 -1.893 -1.899 1 86.88 109 PHE B N 1
ATOM 2294 C CA . PHE B 1 109 ? -3.324 -1.431 -2.484 1 86.88 109 PHE B CA 1
ATOM 2295 C C . PHE B 1 109 ? -3.252 -1.792 -3.963 1 86.88 109 PHE B C 1
ATOM 2297 O O . PHE B 1 109 ? -3.912 -2.732 -4.41 1 86.88 109 PHE B O 1
ATOM 2304 N N . ASP B 1 110 ? -2.508 -0.946 -4.613 1 90.06 110 ASP B N 1
ATOM 2305 C CA . ASP B 1 110 ? -2.062 -1.276 -5.965 1 90.06 110 ASP B CA 1
ATOM 2306 C C . ASP B 1 110 ? -0.552 -1.498 -6.004 1 90.06 110 ASP B C 1
ATOM 2308 O O . ASP B 1 110 ? 0.223 -0.54 -5.957 1 90.06 110 ASP B O 1
ATOM 2312 N N . ILE B 1 111 ? -0.227 -2.693 -6.113 1 89.12 111 ILE B N 1
ATOM 2313 C CA . ILE B 1 111 ? 1.173 -3.064 -5.934 1 89.12 111 ILE B CA 1
ATOM 2314 C C . ILE B 1 111 ? 1.979 -2.639 -7.16 1 89.12 111 ILE B C 1
ATOM 2316 O O . ILE B 1 111 ? 3.209 -2.562 -7.105 1 89.12 111 ILE B O 1
ATOM 2320 N N . LEU B 1 112 ? 1.411 -2.293 -8.25 1 89.44 112 LEU B N 1
ATOM 2321 C CA . LEU B 1 112 ? 2.121 -1.963 -9.484 1 89.44 112 LEU B CA 1
ATOM 2322 C C . LEU B 1 112 ? 2.219 -0.453 -9.672 1 89.44 112 LEU B C 1
ATOM 2324 O O . LEU B 1 112 ? 2.664 0.022 -10.719 1 89.44 112 LEU B O 1
ATOM 2328 N N . THR B 1 113 ? 1.87 0.249 -8.656 1 89.12 113 THR B N 1
ATOM 2329 C CA . THR B 1 113 ? 1.784 1.703 -8.719 1 89.12 113 THR B CA 1
ATOM 2330 C C . THR B 1 113 ? 3.09 2.299 -9.242 1 89.12 113 THR B C 1
ATOM 2332 O O . THR B 1 113 ? 3.074 3.246 -10.031 1 89.12 113 THR B O 1
ATOM 2335 N N . PHE B 1 114 ? 4.223 1.751 -8.852 1 90.44 114 PHE B N 1
ATOM 2336 C CA . PHE B 1 114 ? 5.504 2.363 -9.195 1 90.44 114 PHE B CA 1
ATOM 2337 C C . PHE B 1 114 ? 6.34 1.425 -10.055 1 90.44 114 PHE B C 1
ATOM 2339 O O . PHE B 1 114 ? 7.566 1.392 -9.93 1 90.44 114 PHE B O 1
ATOM 2346 N N . ILE B 1 115 ? 5.668 0.66 -10.883 1 93.44 115 ILE B N 1
ATOM 2347 C CA . ILE B 1 115 ? 6.324 -0.346 -11.711 1 93.44 115 ILE B CA 1
ATOM 2348 C C . ILE B 1 115 ? 7.352 0.323 -12.625 1 93.44 115 ILE B C 1
ATOM 2350 O O . ILE B 1 115 ? 8.422 -0.235 -12.875 1 93.44 115 ILE B O 1
ATOM 2354 N N . LYS B 1 116 ? 7.137 1.587 -13.062 1 93.06 116 LYS B N 1
ATOM 2355 C CA . LYS B 1 116 ? 8.031 2.293 -13.977 1 93.06 116 LYS B CA 1
ATOM 2356 C C . LYS B 1 116 ? 9.32 2.715 -13.266 1 93.06 116 LYS B C 1
ATOM 2358 O O . LYS B 1 116 ? 10.359 2.875 -13.898 1 93.06 116 LYS B O 1
ATOM 2363 N N . ASP B 1 117 ? 9.242 2.803 -11.953 1 90.19 117 ASP B N 1
ATOM 2364 C CA . ASP B 1 117 ? 10.367 3.307 -11.172 1 90.19 117 ASP B CA 1
ATOM 2365 C C . ASP B 1 117 ? 11.398 2.209 -10.922 1 90.19 117 ASP B C 1
ATOM 2367 O O . ASP B 1 117 ? 12.477 2.473 -10.375 1 90.19 117 ASP B O 1
ATOM 2371 N N . ILE B 1 118 ? 11.125 1.022 -11.328 1 92.88 118 ILE B N 1
ATOM 2372 C CA . ILE B 1 118 ? 12.102 -0.052 -11.203 1 92.88 118 ILE B CA 1
ATOM 2373 C C . ILE B 1 118 ? 13.281 0.218 -12.133 1 92.88 118 ILE B C 1
ATOM 2375 O O . ILE B 1 118 ? 14.438 -0.059 -11.781 1 92.88 118 ILE B O 1
ATOM 2379 N N . ALA B 1 119 ? 12.969 0.801 -13.266 1 92.94 119 ALA B N 1
ATOM 2380 C CA . ALA B 1 119 ? 14.023 1.214 -14.188 1 92.94 119 ALA B CA 1
ATOM 2381 C C . ALA B 1 119 ? 14.977 2.203 -13.523 1 92.94 119 ALA B C 1
ATOM 2383 O O . ALA B 1 119 ? 14.562 3.002 -12.68 1 92.94 119 ALA B O 1
ATOM 2384 N N . PRO B 1 120 ? 16.297 2.164 -13.727 1 93.31 120 PRO B N 1
ATOM 2385 C CA . PRO B 1 120 ? 16.906 1.43 -14.844 1 93.31 120 PRO B CA 1
ATOM 2386 C C . PRO B 1 120 ? 17.328 0.017 -14.453 1 93.31 120 PRO B C 1
ATOM 2388 O O . PRO B 1 120 ? 18.078 -0.628 -15.195 1 93.31 120 PRO B O 1
ATOM 2391 N N . ARG B 1 121 ? 16.922 -0.538 -13.359 1 94 121 ARG B N 1
ATOM 2392 C CA . ARG B 1 121 ? 17.25 -1.909 -12.984 1 94 121 ARG B CA 1
ATOM 2393 C C . ARG B 1 121 ? 16.469 -2.91 -13.828 1 94 121 ARG B C 1
ATOM 2395 O O . ARG B 1 121 ? 15.25 -2.799 -13.961 1 94 121 ARG B O 1
ATOM 2402 N N . PRO B 1 122 ? 17.078 -3.914 -14.312 1 97.25 122 PRO B N 1
ATOM 2403 C CA . PRO B 1 122 ? 16.438 -4.809 -15.273 1 97.25 122 PRO B CA 1
ATOM 2404 C C . PRO B 1 122 ? 15.477 -5.793 -14.602 1 97.25 122 PRO B C 1
ATOM 2406 O O . PRO B 1 122 ? 15.727 -6.238 -13.477 1 97.25 122 PRO B O 1
ATOM 2409 N N . ILE B 1 123 ? 14.461 -6.152 -15.352 1 97.75 123 ILE B N 1
ATOM 2410 C CA . ILE B 1 123 ? 13.484 -7.141 -14.898 1 97.75 123 ILE B CA 1
ATOM 2411 C C . ILE B 1 123 ? 13.383 -8.266 -15.922 1 97.75 123 ILE B C 1
ATOM 2413 O O . ILE B 1 123 ? 13.359 -8.023 -17.125 1 97.75 123 ILE B O 1
ATOM 2417 N N . LEU B 1 124 ? 13.352 -9.484 -15.438 1 98.69 124 LEU B N 1
ATOM 2418 C CA . LEU B 1 124 ? 13.062 -10.672 -16.234 1 98.69 124 LEU B CA 1
ATOM 2419 C C . LEU B 1 124 ? 11.789 -11.359 -15.742 1 98.69 124 LEU B C 1
ATOM 2421 O O . LEU B 1 124 ? 11.727 -11.797 -14.594 1 98.69 124 LEU B O 1
ATOM 2425 N N . LEU B 1 125 ? 10.836 -11.414 -16.656 1 98.69 125 LEU B N 1
ATOM 2426 C CA . LEU B 1 125 ? 9.578 -12.094 -16.375 1 98.69 125 LEU B CA 1
ATOM 2427 C C . LEU B 1 125 ? 9.516 -13.43 -17.109 1 98.69 125 LEU B C 1
ATOM 2429 O O . LEU B 1 125 ? 9.758 -13.492 -18.312 1 98.69 125 LEU B O 1
ATOM 2433 N N . ILE B 1 126 ? 9.195 -14.461 -16.328 1 98.88 126 ILE B N 1
ATOM 2434 C CA . ILE B 1 126 ? 9.086 -15.797 -16.906 1 98.88 126 ILE B CA 1
ATOM 2435 C C . ILE B 1 126 ? 7.695 -16.359 -16.641 1 98.88 126 ILE B C 1
ATOM 2437 O O . ILE B 1 126 ? 7.211 -16.328 -15.508 1 98.88 126 ILE B O 1
ATOM 2441 N N . ALA B 1 127 ? 7.066 -16.859 -17.703 1 98.75 127 ALA B N 1
ATOM 2442 C CA . ALA B 1 127 ? 5.742 -17.469 -17.562 1 98.75 127 ALA B CA 1
ATOM 2443 C C . ALA B 1 127 ? 5.543 -18.594 -18.578 1 98.75 127 ALA B C 1
ATOM 2445 O O . ALA B 1 127 ? 6.188 -18.625 -19.625 1 98.75 127 ALA B O 1
ATOM 2446 N N . GLY B 1 128 ? 4.699 -19.547 -18.203 1 98.62 128 GLY B N 1
ATOM 2447 C CA . GLY B 1 128 ? 4.324 -20.594 -19.156 1 98.62 128 GLY B CA 1
ATOM 2448 C C . GLY B 1 128 ? 3.26 -20.141 -20.141 1 98.62 128 GLY B C 1
ATOM 2449 O O . GLY B 1 128 ? 2.367 -19.359 -19.781 1 98.62 128 GLY B O 1
ATOM 2450 N N . ASP B 1 129 ? 3.354 -20.719 -21.344 1 98.44 129 ASP B N 1
ATOM 2451 C CA . ASP B 1 129 ? 2.387 -20.312 -22.359 1 98.44 129 ASP B CA 1
ATOM 2452 C C . ASP B 1 129 ? 0.995 -20.859 -22.047 1 98.44 129 ASP B C 1
ATOM 2454 O O . ASP B 1 129 ? -0.009 -20.328 -22.531 1 98.44 129 ASP B O 1
ATOM 2458 N N . HIS B 1 130 ? 0.863 -21.891 -21.203 1 97.69 130 HIS B N 1
ATOM 2459 C CA . HIS B 1 130 ? -0.419 -22.453 -20.812 1 97.69 130 HIS B CA 1
ATOM 2460 C C . HIS B 1 130 ? -0.8 -22.016 -19.391 1 97.69 130 HIS B C 1
ATOM 2462 O O . HIS B 1 130 ? -1.745 -22.547 -18.812 1 97.69 130 HIS B O 1
ATOM 2468 N N . ALA B 1 131 ? -0.062 -21.094 -18.844 1 98.06 131 ALA B N 1
ATOM 2469 C CA . ALA B 1 131 ? -0.354 -20.641 -17.484 1 98.06 131 ALA B CA 1
ATOM 2470 C C . ALA B 1 131 ? -1.536 -19.672 -17.469 1 98.06 131 ALA B C 1
ATOM 2472 O O . ALA B 1 131 ? -1.543 -18.672 -18.203 1 98.06 131 ALA B O 1
ATOM 2473 N N . HIS B 1 132 ? -2.541 -19.953 -16.609 1 97.25 132 HIS B N 1
ATOM 2474 C CA . HIS B 1 132 ? -3.662 -19.031 -16.453 1 97.25 132 HIS B CA 1
ATOM 2475 C C . HIS B 1 132 ? -3.193 -17.688 -15.922 1 97.25 132 HIS B C 1
ATOM 2477 O O . HIS B 1 132 ? -3.881 -16.672 -16.094 1 97.25 132 HIS B O 1
ATOM 2483 N N . SER B 1 133 ? -2.074 -17.625 -15.25 1 97.5 133 SER B N 1
ATOM 2484 C CA . SER B 1 133 ? -1.538 -16.422 -14.617 1 97.5 133 SER B CA 1
ATOM 2485 C C . SER B 1 133 ? -0.661 -15.633 -15.586 1 97.5 133 SER B C 1
ATOM 2487 O O . SER B 1 133 ? -0.107 -14.594 -15.219 1 97.5 133 SER B O 1
ATOM 2489 N N . LYS B 1 134 ? -0.463 -16.031 -16.797 1 98.25 134 LYS B N 1
ATOM 2490 C CA . LYS B 1 134 ? 0.458 -15.422 -17.75 1 98.25 134 LYS B CA 1
ATOM 2491 C C . LYS B 1 134 ? 0.133 -13.945 -17.953 1 98.25 134 LYS B C 1
ATOM 2493 O O . LYS B 1 134 ? 1.036 -13.117 -18.125 1 98.25 134 LYS B O 1
ATOM 2498 N N . TYR B 1 135 ? -1.147 -13.609 -17.922 1 97.56 135 TYR B N 1
ATOM 2499 C CA . TYR B 1 135 ? -1.562 -12.258 -18.266 1 97.56 135 TYR B CA 1
ATOM 2500 C C . TYR B 1 135 ? -1.021 -11.258 -17.25 1 97.56 135 TYR B C 1
ATOM 2502 O O . TYR B 1 135 ? -0.864 -10.07 -17.562 1 97.56 135 TYR B O 1
ATOM 2510 N N . PHE B 1 136 ? -0.717 -11.68 -16.016 1 97.75 136 PHE B N 1
ATOM 2511 C CA . PHE B 1 136 ? -0.064 -10.781 -15.07 1 97.75 136 PHE B CA 1
ATOM 2512 C C . PHE B 1 136 ? 1.302 -10.352 -15.586 1 97.75 136 PHE B C 1
ATOM 2514 O O . PHE B 1 136 ? 1.629 -9.164 -15.562 1 97.75 136 PHE B O 1
ATOM 2521 N N . SER B 1 137 ? 2.082 -11.297 -16.016 1 98.06 137 SER B N 1
ATOM 2522 C CA . SER B 1 137 ? 3.404 -11.008 -16.547 1 98.06 137 SER B CA 1
ATOM 2523 C C . SER B 1 137 ? 3.307 -10.156 -17.812 1 98.06 137 SER B C 1
ATOM 2525 O O . SER B 1 137 ? 4.098 -9.234 -18.016 1 98.06 137 SER B O 1
ATOM 2527 N N . ASP B 1 138 ? 2.305 -10.469 -18.672 1 97.94 138 ASP B N 1
ATOM 2528 C CA . ASP B 1 138 ? 2.094 -9.68 -19.875 1 97.94 138 ASP B CA 1
ATOM 2529 C C . ASP B 1 138 ? 1.865 -8.211 -19.531 1 97.94 138 ASP B C 1
ATOM 2531 O O . ASP B 1 138 ? 2.467 -7.324 -20.141 1 97.94 138 ASP B O 1
ATOM 2535 N N . ASP B 1 139 ? 1.048 -7.988 -18.609 1 97.06 139 ASP B N 1
ATOM 2536 C CA . ASP B 1 139 ? 0.676 -6.621 -18.25 1 97.06 139 ASP B CA 1
ATOM 2537 C C . ASP B 1 139 ? 1.845 -5.883 -17.594 1 97.06 139 ASP B C 1
ATOM 2539 O O . ASP B 1 139 ? 2.049 -4.691 -17.844 1 97.06 139 ASP B O 1
ATOM 2543 N N . ILE B 1 140 ? 2.551 -6.566 -16.75 1 97.06 140 ILE B N 1
ATOM 2544 C CA . ILE B 1 140 ? 3.721 -5.945 -16.141 1 97.06 140 ILE B CA 1
ATOM 2545 C C . ILE B 1 140 ? 4.738 -5.586 -17.219 1 97.06 140 ILE B C 1
ATOM 2547 O O . ILE B 1 140 ? 5.312 -4.496 -17.203 1 97.06 140 ILE B O 1
ATOM 2551 N N . TYR B 1 141 ? 4.957 -6.52 -18.094 1 98.12 141 TYR B N 1
ATOM 2552 C CA . TYR B 1 141 ? 5.887 -6.25 -19.188 1 98.12 141 TYR B CA 1
ATOM 2553 C C . TYR B 1 141 ? 5.457 -5.023 -19.984 1 98.12 141 TYR B C 1
ATOM 2555 O O . TYR B 1 141 ? 6.285 -4.184 -20.328 1 98.12 141 TYR B O 1
ATOM 2563 N N . LYS B 1 142 ? 4.215 -4.91 -20.281 1 97.88 142 LYS B N 1
ATOM 2564 C CA . LYS B 1 142 ? 3.672 -3.781 -21.031 1 97.88 142 LYS B CA 1
ATOM 2565 C C . LYS B 1 142 ? 3.889 -2.471 -20.281 1 97.88 142 LYS B C 1
ATOM 2567 O O . LYS B 1 142 ? 4.211 -1.447 -20.891 1 97.88 142 LYS B O 1
ATOM 2572 N N . ASN B 1 143 ? 3.766 -2.451 -19 1 96.38 143 ASN B N 1
ATOM 2573 C CA . ASN B 1 143 ? 3.689 -1.225 -18.219 1 96.38 143 ASN B CA 1
ATOM 2574 C C . ASN B 1 143 ? 5.051 -0.834 -17.656 1 96.38 143 ASN B C 1
ATOM 2576 O O . ASN B 1 143 ? 5.281 0.332 -17.328 1 96.38 143 ASN B O 1
ATOM 2580 N N . ALA B 1 144 ? 5.953 -1.782 -17.453 1 96.94 144 ALA B N 1
ATOM 2581 C CA . ALA B 1 144 ? 7.262 -1.498 -16.875 1 96.94 144 ALA B CA 1
ATOM 2582 C C . ALA B 1 144 ? 8.141 -0.735 -17.859 1 96.94 144 ALA B C 1
ATOM 2584 O O . ALA B 1 144 ? 7.945 -0.819 -19.062 1 96.94 144 ALA B O 1
ATOM 2585 N N . SER B 1 145 ? 9.039 0.035 -17.375 1 96.38 145 SER B N 1
ATOM 2586 C CA . SER B 1 145 ? 10.039 0.712 -18.188 1 96.38 145 SER B CA 1
ATOM 2587 C C . SER B 1 145 ? 11.203 -0.215 -18.516 1 96.38 145 SER B C 1
ATOM 2589 O O . SER B 1 145 ? 11.398 -1.236 -17.844 1 96.38 145 SER B O 1
ATOM 2591 N N . GLU B 1 146 ? 11.898 0.195 -19.531 1 97.44 146 GLU B N 1
ATOM 2592 C CA . GLU B 1 146 ? 13.094 -0.548 -19.922 1 97.44 146 GLU B CA 1
ATOM 2593 C C . GLU B 1 146 ? 14.242 -0.304 -18.938 1 97.44 146 GLU B C 1
ATOM 2595 O O . GLU B 1 146 ? 14.32 0.762 -18.328 1 97.44 146 GLU B O 1
ATOM 2600 N N . PRO B 1 147 ? 15.156 -1.424 -18.781 1 97.81 147 PRO B N 1
ATOM 2601 C CA . PRO B 1 147 ? 15.25 -2.715 -19.469 1 97.81 147 PRO B CA 1
ATOM 2602 C C . PRO B 1 147 ? 14.305 -3.76 -18.875 1 97.81 147 PRO B C 1
ATOM 2604 O O . PRO B 1 147 ? 14.156 -3.854 -17.656 1 97.81 147 PRO B O 1
ATOM 2607 N N . LYS B 1 148 ? 13.703 -4.52 -19.766 1 98.12 148 LYS B N 1
ATOM 2608 C CA . LYS B 1 148 ? 12.766 -5.578 -19.391 1 98.12 148 LYS B CA 1
ATOM 2609 C C . LYS B 1 148 ? 12.758 -6.695 -20.438 1 98.12 148 LYS B C 1
ATOM 2611 O O . LYS B 1 148 ? 13.047 -6.465 -21.609 1 98.12 148 LYS B O 1
ATOM 2616 N N . GLU B 1 149 ? 12.461 -7.863 -19.938 1 98.38 149 GLU B N 1
ATOM 2617 C CA . GLU B 1 149 ? 12.344 -9.031 -20.812 1 98.38 149 GLU B CA 1
ATOM 2618 C C . GLU B 1 149 ? 11.203 -9.945 -20.359 1 98.38 149 GLU B C 1
ATOM 2620 O O . GLU B 1 149 ? 11.008 -10.141 -19.156 1 98.38 149 GLU B O 1
ATOM 2625 N N . LEU B 1 150 ? 10.484 -10.469 -21.297 1 98.75 150 LEU B N 1
ATOM 2626 C CA . LEU B 1 150 ? 9.453 -11.477 -21.062 1 98.75 150 LEU B CA 1
ATOM 2627 C C . LEU B 1 150 ? 9.797 -12.773 -21.781 1 98.75 150 LEU B C 1
ATOM 2629 O O . LEU B 1 150 ? 9.891 -12.797 -23.016 1 98.75 150 LEU B O 1
ATOM 2633 N N . LEU B 1 151 ? 10.008 -13.789 -21.016 1 98.81 151 LEU B N 1
ATOM 2634 C CA . LEU B 1 151 ? 10.312 -15.109 -21.547 1 98.81 151 LEU B CA 1
ATOM 2635 C C . LEU B 1 151 ? 9.133 -16.062 -21.344 1 98.81 151 LEU B C 1
ATOM 2637 O O . LEU B 1 151 ? 8.781 -16.391 -20.219 1 98.81 151 LEU B O 1
ATOM 2641 N N . ILE B 1 152 ? 8.602 -16.516 -22.469 1 98.75 152 ILE B N 1
ATOM 2642 C CA . ILE B 1 152 ? 7.477 -17.453 -22.422 1 98.75 152 ILE B CA 1
ATOM 2643 C C . ILE B 1 152 ? 7.977 -18.875 -22.672 1 98.75 152 ILE B C 1
ATOM 2645 O O . ILE B 1 152 ? 8.625 -19.141 -23.672 1 98.75 152 ILE B O 1
ATOM 2649 N N . ILE B 1 153 ? 7.691 -19.719 -21.75 1 98.75 153 ILE B N 1
ATOM 2650 C CA . ILE B 1 153 ? 8.117 -21.109 -21.828 1 98.75 153 ILE B CA 1
ATOM 2651 C C . ILE B 1 153 ? 7.035 -21.938 -22.516 1 98.75 153 ILE B C 1
ATOM 2653 O O . ILE B 1 153 ? 5.875 -21.922 -22.094 1 98.75 153 ILE B O 1
ATOM 2657 N N . GLU B 1 154 ? 7.402 -22.703 -23.516 1 98.06 154 GLU B N 1
ATOM 2658 C CA . GLU B 1 154 ? 6.461 -23.531 -24.266 1 98.06 154 GLU B CA 1
ATOM 2659 C C . GLU B 1 154 ? 5.996 -24.734 -23.453 1 98.06 154 GLU B C 1
ATOM 2661 O O . GLU B 1 154 ? 6.793 -25.359 -22.766 1 98.06 154 GLU B O 1
ATOM 2666 N N . ASP B 1 155 ? 4.703 -25 -23.594 1 97.88 155 ASP B N 1
ATOM 2667 C CA . ASP B 1 155 ? 4.078 -26.172 -23.016 1 97.88 155 ASP B CA 1
ATOM 2668 C C . ASP B 1 155 ? 4.297 -26.219 -21.5 1 97.88 155 ASP B C 1
ATOM 2670 O O . ASP B 1 155 ? 4.715 -27.25 -20.969 1 97.88 155 ASP B O 1
ATOM 2674 N N . ALA B 1 156 ? 4.125 -25.062 -20.875 1 98.25 156 ALA B N 1
ATOM 2675 C CA . ALA B 1 156 ? 4.285 -24.969 -19.422 1 98.25 156 ALA B CA 1
ATOM 2676 C C . ALA B 1 156 ? 3.098 -24.25 -18.781 1 98.25 156 ALA B C 1
ATOM 2678 O O . ALA B 1 156 ? 2.67 -23.203 -19.266 1 98.25 156 ALA B O 1
ATOM 2679 N N . ASN B 1 157 ? 2.543 -24.922 -17.812 1 97.5 157 ASN B N 1
ATOM 2680 C CA . ASN B 1 157 ? 1.534 -24.234 -17.016 1 97.5 157 ASN B CA 1
ATOM 2681 C C . ASN B 1 157 ? 2.16 -23.5 -15.828 1 97.5 157 ASN B C 1
ATOM 2683 O O . ASN B 1 157 ? 3.381 -23.359 -15.758 1 97.5 157 ASN B O 1
ATOM 2687 N N . HIS B 1 158 ? 1.345 -22.891 -14.953 1 97.81 158 HIS B N 1
ATOM 2688 C CA . HIS B 1 158 ? 1.805 -22.031 -13.859 1 97.81 158 HIS B CA 1
ATOM 2689 C C . HIS B 1 158 ? 2.74 -22.781 -12.93 1 97.81 158 HIS B C 1
ATOM 2691 O O . HIS B 1 158 ? 3.85 -22.328 -12.641 1 97.81 158 HIS B O 1
ATOM 2697 N N . VAL B 1 159 ? 2.436 -23.984 -12.492 1 97.56 159 VAL B N 1
ATOM 2698 C CA . VAL B 1 159 ? 3.186 -24.656 -11.43 1 97.56 159 VAL B CA 1
ATOM 2699 C C . VAL B 1 159 ? 4.367 -25.422 -12.039 1 97.56 159 VAL B C 1
ATOM 2701 O O . VAL B 1 159 ? 5.258 -25.859 -11.32 1 97.56 159 VAL B O 1
ATOM 2704 N N . ASP B 1 160 ? 4.398 -25.578 -13.359 1 97.12 160 ASP B N 1
ATOM 2705 C CA . ASP B 1 160 ? 5.523 -26.25 -14 1 97.12 160 ASP B CA 1
ATOM 2706 C C . ASP B 1 160 ? 6.828 -25.5 -13.734 1 97.12 160 ASP B C 1
ATOM 2708 O O . ASP B 1 160 ? 7.906 -26.094 -13.766 1 97.12 160 ASP B O 1
ATOM 2712 N N . LEU B 1 161 ? 6.715 -24.281 -13.43 1 97.25 161 LEU B N 1
ATOM 2713 C CA . LEU B 1 161 ? 7.914 -23.484 -13.203 1 97.25 161 LEU B CA 1
ATOM 2714 C C . LEU B 1 161 ? 8.312 -23.516 -11.734 1 97.25 161 LEU B C 1
ATOM 2716 O O . LEU B 1 161 ? 9.305 -22.891 -11.344 1 97.25 161 LEU B O 1
ATOM 2720 N N . TYR B 1 162 ? 7.52 -24.188 -10.938 1 96.19 162 TYR B N 1
ATOM 2721 C CA . TYR B 1 162 ? 7.848 -24.344 -9.531 1 96.19 162 TYR B CA 1
ATOM 2722 C C . TYR B 1 162 ? 9 -25.328 -9.336 1 96.19 162 TYR B C 1
ATOM 2724 O O . TYR B 1 162 ? 9.914 -25.062 -8.555 1 96.19 162 TYR B O 1
ATOM 2732 N N . ASP B 1 163 ? 8.922 -26.438 -10.117 1 95.75 163 ASP B N 1
ATOM 2733 C CA . ASP B 1 163 ? 9.836 -27.516 -9.734 1 95.75 163 ASP B CA 1
ATOM 2734 C C . ASP B 1 163 ? 10.266 -28.328 -10.953 1 95.75 163 ASP B C 1
ATOM 2736 O O . ASP B 1 163 ? 11.125 -29.219 -10.844 1 95.75 163 ASP B O 1
ATOM 2740 N N . ASN B 1 164 ? 9.617 -28.188 -12.062 1 96 164 ASN B N 1
ATOM 2741 C CA . ASN B 1 164 ? 10 -28.953 -13.25 1 96 164 ASN B CA 1
ATOM 2742 C C . ASN B 1 164 ? 11.328 -28.469 -13.82 1 96 164 ASN B C 1
ATOM 2744 O O . ASN B 1 164 ? 11.375 -27.469 -14.547 1 96 164 ASN B O 1
ATOM 2748 N N . LEU B 1 165 ? 12.383 -29.141 -13.641 1 96.5 165 LEU B N 1
ATOM 2749 C CA . LEU B 1 165 ? 13.742 -28.734 -13.961 1 96.5 165 LEU B CA 1
ATOM 2750 C C . LEU B 1 165 ? 13.953 -28.688 -15.469 1 96.5 165 LEU B C 1
ATOM 2752 O O . LEU B 1 165 ? 14.883 -28.031 -15.953 1 96.5 165 LEU B O 1
ATOM 2756 N N . LYS B 1 166 ? 13.109 -29.375 -16.172 1 96.69 166 LYS B N 1
ATOM 2757 C CA . LYS B 1 166 ? 13.219 -29.375 -17.625 1 96.69 166 LYS B CA 1
ATOM 2758 C C . LYS B 1 166 ? 12.602 -28.125 -18.234 1 96.69 166 LYS B C 1
ATOM 2760 O O . LYS B 1 166 ? 12.875 -27.766 -19.375 1 96.69 166 LYS B O 1
ATOM 2765 N N . LYS B 1 167 ? 11.758 -27.453 -17.484 1 97.31 167 LYS B N 1
ATOM 2766 C CA . LYS B 1 167 ? 11.031 -26.297 -18 1 97.31 167 LYS B CA 1
ATOM 2767 C C . LYS B 1 167 ? 11.625 -25 -17.469 1 97.31 167 LYS B C 1
ATOM 2769 O O . LYS B 1 167 ? 11.539 -23.953 -18.125 1 97.31 167 LYS B O 1
ATOM 2774 N N . ILE B 1 168 ? 12.195 -25.016 -16.328 1 97.75 168 ILE B N 1
ATOM 2775 C CA . ILE B 1 168 ? 12.82 -23.828 -15.758 1 97.75 168 ILE B CA 1
ATOM 2776 C C . ILE B 1 168 ? 14.023 -23.406 -16.594 1 97.75 168 ILE B C 1
ATOM 2778 O O . ILE B 1 168 ? 14.945 -24.203 -16.797 1 97.75 168 ILE B O 1
ATOM 2782 N N . PRO B 1 169 ? 14.023 -22.188 -17.094 1 98 169 PRO B N 1
ATOM 2783 C CA . PRO B 1 169 ? 15.102 -21.766 -18 1 98 169 PRO B CA 1
ATOM 2784 C C . PRO B 1 169 ? 16.359 -21.328 -17.25 1 98 169 PRO B C 1
ATOM 2786 O O . PRO B 1 169 ? 16.75 -20.172 -17.328 1 98 169 PRO B O 1
ATOM 2789 N N . PHE B 1 170 ? 17.125 -22.266 -16.688 1 97.88 170 PHE B N 1
ATOM 2790 C CA . PHE B 1 170 ? 18.281 -22 -15.836 1 97.88 170 PHE B CA 1
ATOM 2791 C C . PHE B 1 170 ? 19.359 -21.25 -16.609 1 97.88 170 PHE B C 1
ATOM 2793 O O . PHE B 1 170 ? 20 -20.344 -16.062 1 97.88 170 PHE B O 1
ATOM 2800 N N . GLU B 1 171 ? 19.531 -21.609 -17.828 1 97.75 171 GLU B N 1
ATOM 2801 C CA . GLU B 1 171 ? 20.562 -20.953 -18.609 1 97.75 171 GLU B CA 1
ATOM 2802 C C . GLU B 1 171 ? 20.266 -19.469 -18.781 1 97.75 171 GLU B C 1
ATOM 2804 O O . GLU B 1 171 ? 21.141 -18.609 -18.609 1 97.75 171 GLU B O 1
ATOM 2809 N N . LYS B 1 172 ? 19 -19.203 -19.188 1 98 172 LYS B N 1
ATOM 2810 C CA . LYS B 1 172 ? 18.594 -17.797 -19.344 1 98 172 LYS B CA 1
ATOM 2811 C C . LYS B 1 172 ? 18.719 -17.047 -18.031 1 98 172 LYS B C 1
ATOM 2813 O O . LYS B 1 172 ? 19.203 -15.906 -18.016 1 98 172 LYS B O 1
ATOM 2818 N N . ILE B 1 173 ? 18.281 -17.594 -16.953 1 98.19 173 ILE B N 1
ATOM 2819 C CA . ILE B 1 173 ? 18.344 -16.984 -15.625 1 98.19 173 ILE B CA 1
ATOM 2820 C C . ILE B 1 173 ? 19.797 -16.688 -15.266 1 98.19 173 ILE B C 1
ATOM 2822 O O . ILE B 1 173 ? 20.109 -15.57 -14.844 1 98.19 173 ILE B O 1
ATOM 2826 N N . THR B 1 174 ? 20.672 -17.672 -15.469 1 97.94 174 THR B N 1
ATOM 2827 C CA . THR B 1 174 ? 22.078 -17.516 -15.148 1 97.94 174 THR B CA 1
ATOM 2828 C C . THR B 1 174 ? 22.688 -16.391 -15.977 1 97.94 174 THR B C 1
ATOM 2830 O O . THR B 1 174 ? 23.406 -15.531 -15.445 1 97.94 174 THR B O 1
ATOM 2833 N N . LYS B 1 175 ? 22.438 -16.422 -17.25 1 98.06 175 LYS B N 1
ATOM 2834 C CA . LYS B 1 175 ? 22.953 -15.367 -18.125 1 98.06 175 LYS B CA 1
ATOM 2835 C C . LYS B 1 175 ? 22.484 -13.992 -17.672 1 98.06 175 LYS B C 1
ATOM 2837 O O . LYS B 1 175 ? 23.266 -13.047 -17.609 1 98.06 175 LYS B O 1
ATOM 2842 N N . PHE B 1 176 ? 21.234 -13.859 -17.469 1 98.31 176 PHE B N 1
ATOM 2843 C CA . PHE B 1 176 ? 20.625 -12.602 -17.031 1 98.31 176 PHE B CA 1
ATOM 2844 C C . PHE B 1 176 ? 21.312 -12.094 -15.758 1 98.31 176 PHE B C 1
ATOM 2846 O O . PHE B 1 176 ? 21.688 -10.922 -15.672 1 98.31 176 PHE B O 1
ATOM 2853 N N . LEU B 1 177 ? 21.438 -12.93 -14.758 1 97.5 177 LEU B N 1
ATOM 2854 C CA . LEU B 1 177 ? 22.047 -12.547 -13.492 1 97.5 177 LEU B CA 1
ATOM 2855 C C . LEU B 1 177 ? 23.516 -12.188 -13.688 1 97.5 177 LEU B C 1
ATOM 2857 O O . LEU B 1 177 ? 24 -11.211 -13.102 1 97.5 177 LEU B O 1
ATOM 2861 N N . ASN B 1 178 ? 24.266 -12.961 -14.492 1 97.19 178 ASN B N 1
ATOM 2862 C CA . ASN B 1 178 ? 25.672 -12.672 -14.766 1 97.19 178 ASN B CA 1
ATOM 2863 C C . ASN B 1 178 ? 25.844 -11.305 -15.422 1 97.19 178 ASN B C 1
ATOM 2865 O O . ASN B 1 178 ? 26.797 -10.586 -15.125 1 97.19 178 ASN B O 1
ATOM 2869 N N . GLU B 1 179 ? 24.953 -10.977 -16.25 1 97 179 GLU B N 1
ATOM 2870 C CA . GLU B 1 179 ? 25.047 -9.727 -16.984 1 97 179 GLU B CA 1
ATOM 2871 C C . GLU B 1 179 ? 24.688 -8.531 -16.109 1 97 179 GLU B C 1
ATOM 2873 O O . GLU B 1 179 ? 25.172 -7.422 -16.328 1 97 179 GLU B O 1
ATOM 2878 N N . ASN B 1 180 ? 23.844 -8.75 -15.117 1 95.88 180 ASN B N 1
ATOM 2879 C CA . ASN B 1 180 ? 23.25 -7.602 -14.453 1 95.88 180 ASN B CA 1
ATOM 2880 C C . ASN B 1 180 ? 23.688 -7.488 -13 1 95.88 180 ASN B C 1
ATOM 2882 O O . ASN B 1 180 ? 23.453 -6.477 -12.344 1 95.88 180 ASN B O 1
ATOM 2886 N N . LEU B 1 181 ? 24.234 -8.562 -12.422 1 91.44 181 LEU B N 1
ATOM 2887 C CA . LEU B 1 181 ? 24.719 -8.508 -11.047 1 91.44 181 LEU B CA 1
ATOM 2888 C C . LEU B 1 181 ? 26.219 -8.188 -11.008 1 91.44 181 LEU B C 1
ATOM 2890 O O . LEU B 1 181 ? 26.859 -8.359 -9.977 1 91.44 181 LEU B O 1
ATOM 2894 N N . LYS B 1 182 ? 26.891 -7.539 -11.984 1 74.38 182 LYS B N 1
ATOM 2895 C CA . LYS B 1 182 ? 28.312 -7.211 -11.961 1 74.38 182 LYS B CA 1
ATOM 2896 C C . LYS B 1 182 ? 28.609 -6.094 -10.961 1 74.38 182 LYS B C 1
ATOM 2898 O O . LYS B 1 182 ? 27.734 -5.266 -10.672 1 74.38 182 LYS B O 1
#

Nearest PDB structures (foldseek):
  2hdw-assembly1_A  TM=9.700E-01  e=6.356E-22  Pseudomonas aeruginosa
  5xb6-assembly6_K  TM=8.548E-01  e=2.338E-12  Escherichia coli K-12
  7z2v-assembly1_B  TM=5.862E-01  e=6.636E-02  Lentilactobacillus buchneri
  5o2g-assembly1_B  TM=6.175E-01  e=2.881E-01  Rhodopseudomonas palustris
  5k3e-assembly1_A  TM=5.747E-01  e=8.530E-01  Rhodopseudomonas palustris CGA009